Protein AF-A0A848DBN4-F1 (afdb_monomer)

Radius of gyration: 25.89 Å; Cα contacts (8 Å, |Δi|>4): 357; chains: 1; bounding box: 84×66×67 Å

Foldseek 3Di:
DDDDPDDDDDDDPPDDDPDQAPQQDLPPFDDADDFDDFFQWAQFPNDIDTHDLVNLCVQNVHLFLLQLLLRLLLVVFCCVPVPPDHYHLQQKEKEAQALGSNNVSNVCQSQVVDPPRDTNHGHHYWYQHPVRDTDPDSPPVSSVVVNLVDDQSRSWMWIAGNVVRDIDIWGWDPVLAPPCLSVLCNQDVPQVVHHDDPVSSVVNSVRRSSSSNCSRHPDSCNTTPPDDDDDPPPPVVVVVVVVVVVVVVVVVVVVVVVVVVVVD

Solvent-accessible surface area (backbone atoms only — not comparable to full-atom values): 15280 Å² total; per-residue (Å²): 139,83,80,80,80,78,82,79,81,78,84,78,82,76,89,79,73,96,78,70,50,80,81,58,53,64,88,89,61,80,78,84,72,92,64,83,73,81,57,50,58,30,29,36,74,91,39,81,43,77,45,44,70,64,58,43,14,62,74,56,60,44,84,28,50,50,23,40,45,43,50,49,42,48,50,54,29,45,42,73,74,45,54,91,54,69,48,46,27,55,36,36,32,39,40,33,22,45,55,43,70,40,28,48,46,31,49,20,54,71,23,40,68,36,88,93,58,88,60,75,41,48,23,44,77,46,41,40,33,82,89,67,51,72,53,89,65,79,48,73,78,60,26,56,64,62,46,63,69,52,49,71,74,24,48,34,31,36,32,28,40,61,89,80,65,50,69,39,71,38,33,53,38,69,86,59,53,62,90,62,46,48,58,48,47,28,12,59,79,67,38,44,97,46,73,53,53,74,66,55,46,52,49,48,50,52,52,49,50,53,41,28,46,41,52,51,64,56,60,62,45,75,44,29,53,96,44,73,73,79,77,78,78,74,58,59,63,63,52,52,54,52,52,52,52,53,52,53,53,50,53,51,51,52,49,52,54,51,59,57,61,76,76,113

Structure (mmCIF, N/CA/C/O backbone):
data_AF-A0A848DBN4-F1
#
_entry.id   AF-A0A848DBN4-F1
#
loop_
_atom_site.group_PDB
_atom_site.id
_atom_site.type_symbol
_atom_site.label_atom_id
_atom_site.label_alt_id
_atom_site.label_comp_id
_atom_site.label_asym_id
_atom_site.label_entity_id
_atom_site.label_seq_id
_atom_site.pdbx_PDB_ins_code
_atom_site.Cartn_x
_atom_site.Cartn_y
_atom_site.Cartn_z
_atom_site.occupancy
_atom_site.B_iso_or_equiv
_atom_site.auth_seq_id
_atom_site.auth_comp_id
_atom_site.auth_asym_id
_atom_site.auth_atom_id
_atom_site.pdbx_PDB_model_num
ATOM 1 N N . MET A 1 1 ? -5.428 26.697 44.073 1.00 33.31 1 MET A N 1
ATOM 2 C CA . MET A 1 1 ? -5.023 27.312 42.791 1.00 33.31 1 MET A CA 1
ATOM 3 C C . MET A 1 1 ? -4.132 26.289 42.104 1.00 33.31 1 MET A C 1
ATOM 5 O O . MET A 1 1 ? -2.939 26.260 42.361 1.00 33.31 1 MET A O 1
ATOM 9 N N . ASN A 1 2 ? -4.740 25.343 41.383 1.00 32.53 2 ASN A N 1
ATOM 10 C CA . ASN A 1 2 ? -4.049 24.157 40.871 1.00 32.53 2 ASN A CA 1
ATOM 11 C C . ASN A 1 2 ? -3.720 24.383 39.398 1.00 32.53 2 ASN A C 1
ATOM 13 O O . ASN A 1 2 ? -4.612 24.384 38.552 1.00 32.53 2 ASN A O 1
ATOM 17 N N . PHE A 1 3 ? -2.441 24.621 39.118 1.00 33.94 3 PHE A N 1
ATOM 18 C CA . PHE A 1 3 ? -1.917 24.699 37.763 1.00 33.94 3 PHE A CA 1
ATOM 19 C C . PHE A 1 3 ? -1.921 23.301 37.141 1.00 33.94 3 PHE A C 1
ATOM 21 O O . PHE A 1 3 ? -1.275 22.383 37.642 1.00 33.94 3 PHE A O 1
ATOM 28 N N . LYS A 1 4 ? -2.670 23.152 36.044 1.00 35.56 4 LYS A N 1
ATOM 29 C CA . LYS A 1 4 ? -2.561 22.022 35.123 1.00 35.56 4 LYS A CA 1
ATOM 30 C C . LYS A 1 4 ? -1.174 22.084 34.482 1.00 35.56 4 LYS A C 1
ATOM 32 O O . LYS A 1 4 ? -0.875 23.038 33.769 1.00 35.56 4 LYS A O 1
ATOM 37 N N . VAL A 1 5 ? -0.331 21.094 34.752 1.00 37.78 5 VAL A N 1
ATOM 38 C CA . VAL A 1 5 ? 0.918 20.899 34.014 1.00 37.78 5 VAL A CA 1
ATOM 39 C C . VAL A 1 5 ? 0.543 20.198 32.713 1.00 37.78 5 VAL A C 1
ATOM 41 O O . VAL A 1 5 ? 0.216 19.016 32.709 1.00 37.78 5 VAL A O 1
ATOM 44 N N . ALA A 1 6 ? 0.508 20.961 31.623 1.00 37.84 6 ALA A N 1
ATOM 45 C CA . ALA A 1 6 ? 0.481 20.415 30.278 1.00 37.84 6 ALA A CA 1
ATOM 46 C C . ALA A 1 6 ? 1.883 19.874 29.977 1.00 37.84 6 ALA A C 1
ATOM 48 O O . ALA A 1 6 ? 2.835 20.644 29.836 1.00 37.84 6 ALA A O 1
ATOM 49 N N . THR A 1 7 ? 2.026 18.553 29.941 1.00 38.84 7 THR A N 1
ATOM 50 C CA . THR A 1 7 ? 3.280 17.910 29.552 1.00 38.84 7 THR A CA 1
ATOM 51 C C . THR A 1 7 ? 3.387 17.955 28.033 1.00 38.84 7 THR A C 1
ATOM 53 O O . THR A 1 7 ? 2.795 17.150 27.324 1.00 38.84 7 THR A O 1
ATOM 56 N N . LEU A 1 8 ? 4.128 18.944 27.542 1.00 32.56 8 LEU A N 1
ATOM 57 C CA . LEU A 1 8 ? 4.589 19.035 26.164 1.00 32.56 8 LEU A CA 1
ATOM 58 C C . LEU A 1 8 ? 5.648 17.939 25.946 1.00 32.56 8 LEU A C 1
ATOM 60 O O . LEU A 1 8 ? 6.769 18.058 26.441 1.00 32.56 8 LEU A O 1
ATOM 64 N N . VAL A 1 9 ? 5.301 16.855 25.250 1.00 38.28 9 VAL A N 1
ATOM 65 C CA . VAL A 1 9 ? 6.281 15.836 24.847 1.00 38.28 9 VAL A CA 1
ATOM 66 C C . VAL A 1 9 ? 7.040 16.368 23.635 1.00 38.28 9 VAL A C 1
ATOM 68 O O . VAL A 1 9 ? 6.521 16.437 22.524 1.00 38.28 9 VAL A O 1
ATOM 71 N N . ILE A 1 10 ? 8.277 16.799 23.870 1.00 40.25 10 ILE A N 1
ATOM 72 C CA . ILE A 1 10 ? 9.211 17.216 22.826 1.00 40.25 10 ILE A CA 1
ATOM 73 C C . ILE A 1 10 ? 9.763 15.948 22.170 1.00 40.25 10 ILE A C 1
ATOM 75 O O . ILE A 1 10 ? 10.513 15.195 22.789 1.00 40.25 10 ILE A O 1
ATOM 79 N N . VAL A 1 11 ? 9.392 15.716 20.910 1.00 42.19 11 VAL A N 1
ATOM 80 C CA . VAL A 1 11 ? 9.949 14.651 20.069 1.00 42.19 11 VAL A CA 1
ATOM 81 C C . VAL A 1 11 ? 11.422 14.966 19.792 1.00 42.19 11 VAL A C 1
ATOM 83 O O . VAL A 1 11 ? 11.755 15.827 18.977 1.00 42.19 11 VAL A O 1
ATOM 86 N N . SER A 1 12 ? 12.327 14.271 20.483 1.00 38.62 12 SER A N 1
ATOM 87 C CA . SER A 1 12 ? 13.750 14.259 20.141 1.00 38.62 12 SER A CA 1
ATOM 88 C C . SER A 1 12 ? 13.952 13.495 18.834 1.00 38.62 12 SER A C 1
ATOM 90 O O . SER A 1 12 ? 13.938 12.267 18.802 1.00 38.62 12 SER A O 1
ATOM 92 N N . ILE A 1 13 ? 14.176 14.235 17.748 1.00 43.59 13 ILE A N 1
ATOM 93 C CA . ILE A 1 13 ? 14.626 13.694 16.463 1.00 43.59 13 ILE A CA 1
ATOM 94 C C . ILE A 1 13 ? 16.071 13.214 16.640 1.00 43.59 13 ILE A C 1
ATOM 96 O O . ILE A 1 13 ? 17.024 13.986 16.527 1.00 43.59 13 ILE A O 1
ATOM 100 N N . LEU A 1 14 ? 16.239 11.926 16.938 1.00 37.97 14 LEU A N 1
ATOM 101 C CA . LEU A 1 14 ? 17.528 11.257 16.822 1.00 37.97 14 LEU A CA 1
ATOM 102 C C . LEU A 1 14 ? 17.788 10.989 15.337 1.00 37.97 14 LEU A C 1
ATOM 104 O O . LEU A 1 14 ? 17.247 10.069 14.727 1.00 37.97 14 LEU A O 1
ATOM 108 N N . ALA A 1 15 ? 18.618 11.847 14.751 1.00 49.38 15 ALA A N 1
ATOM 109 C CA . ALA A 1 15 ? 19.190 11.649 13.435 1.00 49.38 15 ALA A CA 1
ATOM 110 C C . ALA A 1 15 ? 20.076 10.393 13.440 1.00 49.38 15 ALA A C 1
ATOM 112 O O . ALA A 1 15 ? 21.214 10.451 13.898 1.00 49.38 15 ALA A O 1
ATOM 113 N N . LEU A 1 16 ? 19.574 9.268 12.917 1.00 37.31 16 LEU A N 1
ATOM 114 C CA . LEU A 1 16 ? 20.422 8.175 12.434 1.00 37.31 16 LEU A CA 1
ATOM 115 C C . LEU A 1 16 ? 19.666 7.212 11.498 1.00 37.31 16 LEU A C 1
ATOM 117 O O . LEU A 1 16 ? 18.976 6.303 11.944 1.00 37.31 16 LEU A O 1
ATOM 121 N N . SER A 1 17 ? 19.827 7.405 10.185 1.00 35.19 17 SER A N 1
ATOM 122 C CA . SER A 1 17 ? 20.107 6.348 9.184 1.00 35.19 17 SER A CA 1
ATOM 123 C C . SER A 1 17 ? 19.937 6.879 7.751 1.00 35.19 17 SER A C 1
ATOM 125 O O . SER A 1 17 ? 19.039 6.514 6.996 1.00 35.19 17 SER A O 1
ATOM 127 N N . LEU A 1 18 ? 20.871 7.732 7.328 1.00 39.19 18 LEU A N 1
ATOM 128 C CA . LEU A 1 18 ? 21.126 7.962 5.905 1.00 39.19 18 LEU A CA 1
ATOM 129 C C . LEU A 1 18 ? 21.642 6.648 5.297 1.00 39.19 18 LEU A C 1
ATOM 131 O O . LEU A 1 18 ? 22.816 6.342 5.474 1.00 39.19 18 LEU A O 1
ATOM 135 N N . THR A 1 19 ? 20.778 5.839 4.665 1.00 39.56 19 THR A N 1
ATOM 136 C CA . THR A 1 19 ? 21.138 4.868 3.587 1.00 39.56 19 THR A CA 1
ATOM 137 C C . THR A 1 19 ? 19.969 4.064 2.971 1.00 39.56 19 THR A C 1
ATOM 139 O O . THR A 1 19 ? 20.214 3.197 2.135 1.00 39.56 19 THR A O 1
ATOM 142 N N . ILE A 1 20 ? 18.690 4.315 3.281 1.00 40.41 20 ILE A N 1
ATOM 143 C CA . ILE A 1 20 ? 17.615 3.362 2.898 1.00 40.41 20 ILE A CA 1
ATOM 144 C C . ILE A 1 20 ? 16.963 3.637 1.516 1.00 40.41 20 ILE A C 1
ATOM 146 O O . ILE A 1 20 ? 16.334 2.736 0.955 1.00 40.41 20 ILE A O 1
ATOM 150 N N . ALA A 1 21 ? 17.179 4.803 0.898 1.00 37.97 21 ALA A N 1
ATOM 151 C CA . ALA A 1 21 ? 16.330 5.314 -0.193 1.00 37.97 21 ALA A CA 1
ATOM 152 C C . ALA A 1 21 ? 16.446 4.637 -1.583 1.00 37.97 21 ALA A C 1
ATOM 154 O O . ALA A 1 21 ? 15.592 4.860 -2.437 1.00 37.97 21 ALA A O 1
ATOM 155 N N . ALA A 1 22 ? 17.459 3.804 -1.855 1.00 42.38 22 ALA A N 1
ATOM 156 C CA . ALA A 1 22 ? 17.760 3.400 -3.239 1.00 42.38 22 ALA A CA 1
ATOM 157 C C . ALA A 1 22 ? 16.721 2.469 -3.914 1.00 42.38 22 ALA A C 1
ATOM 159 O O . ALA A 1 22 ? 16.639 2.454 -5.138 1.00 42.38 22 ALA A O 1
ATOM 160 N N . ASP A 1 23 ? 15.927 1.708 -3.149 1.00 49.59 23 ASP A N 1
ATOM 161 C CA . ASP A 1 23 ? 14.976 0.724 -3.713 1.00 49.59 23 ASP A CA 1
ATOM 162 C C . ASP A 1 23 ? 13.514 1.211 -3.757 1.00 49.59 23 ASP A C 1
ATOM 164 O O . ASP A 1 23 ? 12.708 0.656 -4.506 1.00 49.59 23 ASP A O 1
ATOM 168 N N . ALA A 1 24 ? 13.170 2.225 -2.957 1.00 53.62 24 ALA A N 1
ATOM 169 C CA . ALA A 1 24 ? 11.833 2.824 -2.873 1.00 53.62 24 ALA A CA 1
ATOM 170 C C . ALA A 1 24 ? 11.586 3.837 -3.998 1.00 53.62 24 ALA A C 1
ATOM 172 O O . ALA A 1 24 ? 10.508 3.899 -4.589 1.00 53.62 24 ALA A O 1
ATOM 173 N N . HIS A 1 25 ? 12.635 4.601 -4.294 1.00 67.94 25 HIS A N 1
ATOM 174 C CA . HIS A 1 25 ? 12.580 5.771 -5.141 1.00 67.94 25 HIS A CA 1
ATOM 175 C C . HIS A 1 25 ? 12.627 5.399 -6.627 1.00 67.94 25 HIS A C 1
ATOM 177 O O . HIS A 1 25 ? 13.322 4.462 -7.045 1.00 67.94 25 HIS A O 1
ATOM 183 N N . MET A 1 26 ? 11.894 6.148 -7.448 1.00 84.69 26 MET A N 1
ATOM 184 C CA . MET A 1 26 ? 12.090 6.178 -8.893 1.00 84.69 26 MET A CA 1
ATOM 185 C C . MET A 1 26 ? 12.958 7.396 -9.231 1.00 84.69 26 MET A C 1
ATOM 187 O O . MET A 1 26 ? 12.446 8.515 -9.230 1.00 84.69 26 MET A O 1
ATOM 19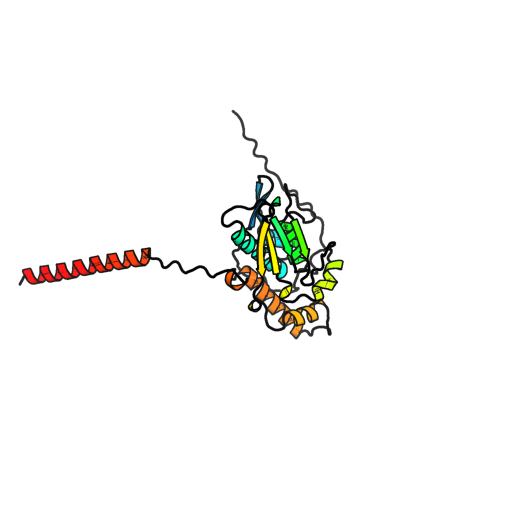1 N N . PRO A 1 27 ? 14.266 7.222 -9.507 1.00 83.00 27 PRO A N 1
ATOM 192 C CA . PRO A 1 27 ? 15.151 8.356 -9.730 1.00 83.00 27 PRO A CA 1
ATOM 193 C C . PRO A 1 27 ? 14.678 9.237 -10.888 1.00 83.00 27 PRO A C 1
ATOM 195 O O . PRO A 1 27 ? 14.415 8.752 -11.991 1.00 83.00 27 PRO A O 1
ATOM 198 N N . GLY A 1 28 ? 14.603 10.543 -10.634 1.00 86.31 28 GLY A N 1
ATOM 199 C CA . GLY A 1 28 ? 14.166 11.526 -11.624 1.00 86.31 28 GLY A CA 1
ATOM 200 C C . GLY A 1 28 ? 12.672 11.470 -11.941 1.00 86.31 28 GLY A C 1
ATOM 201 O O . GLY A 1 28 ? 12.286 11.916 -13.028 1.00 86.31 28 GLY A O 1
ATOM 202 N N . ALA A 1 29 ? 11.865 10.889 -11.045 1.00 89.12 29 ALA A N 1
ATOM 203 C CA . ALA A 1 29 ? 10.419 11.000 -11.116 1.00 89.12 29 ALA A CA 1
ATOM 204 C C . ALA A 1 29 ? 9.958 12.441 -10.856 1.00 89.12 29 ALA A C 1
ATOM 206 O O . ALA A 1 29 ? 10.598 13.181 -10.101 1.00 89.12 29 ALA A O 1
ATOM 207 N N . LYS A 1 30 ? 8.848 12.840 -11.478 1.00 92.00 30 LYS A N 1
ATOM 208 C CA . LYS A 1 30 ? 8.213 14.139 -11.239 1.00 92.00 30 LYS A CA 1
ATOM 209 C C . LYS A 1 30 ? 7.737 14.268 -9.774 1.00 92.00 30 LYS A C 1
ATOM 211 O O . LYS A 1 30 ? 7.472 13.239 -9.127 1.00 92.00 30 LYS A O 1
ATOM 216 N N . PRO A 1 31 ? 7.597 15.506 -9.254 1.00 93.56 31 PRO A N 1
ATOM 217 C CA . PRO A 1 31 ? 6.996 15.756 -7.944 1.00 93.56 31 PRO A CA 1
ATOM 218 C C . PRO A 1 31 ? 5.630 15.079 -7.792 1.00 93.56 31 PRO A C 1
ATOM 220 O O . PRO A 1 31 ? 4.990 14.722 -8.783 1.00 93.56 31 PRO A O 1
ATOM 223 N N . LEU A 1 32 ? 5.194 14.882 -6.551 1.00 94.81 32 LEU A N 1
ATOM 224 C CA . LEU A 1 32 ? 3.830 14.429 -6.294 1.00 94.81 32 LEU A CA 1
ATOM 225 C C . LEU A 1 32 ? 2.832 15.465 -6.851 1.00 94.81 32 LEU A C 1
ATOM 227 O O . LEU A 1 32 ? 3.155 16.657 -6.855 1.00 94.81 32 LEU A O 1
ATOM 231 N N . PRO A 1 33 ? 1.661 15.034 -7.349 1.00 95.75 33 PRO A N 1
ATOM 232 C CA . PRO A 1 33 ? 0.576 15.954 -7.663 1.00 95.75 33 PRO A CA 1
ATOM 233 C C . PRO A 1 33 ? 0.056 16.595 -6.372 1.00 95.75 33 PRO A C 1
ATOM 235 O O . PRO A 1 33 ? 0.373 16.129 -5.278 1.00 95.75 33 PRO A O 1
ATOM 238 N N . ASP A 1 34 ? -0.791 17.609 -6.498 1.00 95.75 34 ASP A N 1
ATOM 239 C CA . ASP A 1 34 ? -1.643 17.997 -5.378 1.00 95.75 34 ASP A CA 1
ATOM 240 C C . ASP A 1 34 ? -2.658 16.868 -5.139 1.00 95.75 34 ASP A C 1
ATOM 242 O O . ASP A 1 34 ? -3.286 16.369 -6.079 1.00 95.75 34 ASP A O 1
ATOM 246 N N . PHE A 1 35 ? -2.785 16.428 -3.892 1.00 96.06 35 PHE A N 1
ATOM 247 C CA . PHE A 1 35 ? -3.755 15.423 -3.475 1.00 96.06 35 PHE A CA 1
ATOM 248 C C . PHE A 1 35 ? -4.220 15.719 -2.053 1.00 96.06 35 PHE A C 1
ATOM 250 O O . PHE A 1 35 ? -3.498 16.323 -1.262 1.00 96.06 35 PHE A O 1
ATOM 257 N N . GLU A 1 36 ? -5.416 15.247 -1.726 1.00 93.88 36 GLU A N 1
ATOM 258 C CA . GLU A 1 36 ? -5.966 15.299 -0.378 1.00 93.88 36 GLU A CA 1
ATOM 259 C C . GLU A 1 36 ? -6.425 13.888 -0.017 1.00 93.88 36 GLU A C 1
ATOM 261 O O . GLU A 1 36 ? -7.437 13.399 -0.516 1.00 93.88 36 GLU A O 1
ATOM 266 N N . LEU A 1 37 ? -5.636 13.209 0.815 1.00 96.62 37 LEU A N 1
ATOM 267 C CA . LEU A 1 37 ? -6.012 11.930 1.405 1.00 96.62 37 LEU A CA 1
ATOM 268 C C . LEU A 1 37 ? -6.272 12.139 2.888 1.00 96.62 37 LEU A C 1
ATOM 270 O O . LEU A 1 37 ? -5.468 12.755 3.588 1.00 96.62 37 LEU A O 1
ATOM 274 N N . THR A 1 38 ? -7.388 11.603 3.369 1.00 97.25 38 THR A N 1
ATOM 275 C CA . THR A 1 38 ? -7.666 11.573 4.803 1.00 97.25 38 THR A CA 1
ATOM 276 C C . THR A 1 38 ? -6.630 10.700 5.519 1.00 97.25 38 THR A C 1
ATOM 278 O O . THR A 1 38 ? -6.082 9.769 4.920 1.00 97.25 38 THR A O 1
ATOM 281 N N . PRO A 1 39 ? -6.318 10.975 6.793 1.00 98.50 39 PRO A N 1
ATOM 282 C CA . PRO A 1 39 ? -5.483 10.079 7.577 1.00 98.50 39 PRO A CA 1
ATOM 283 C C . PRO A 1 39 ? -6.221 8.767 7.875 1.00 98.50 39 PRO A C 1
ATOM 285 O O . PRO A 1 39 ? -7.451 8.709 7.908 1.00 98.50 39 PRO A O 1
ATOM 288 N N . ILE A 1 40 ? -5.461 7.708 8.145 1.00 98.75 40 ILE A N 1
ATOM 289 C CA . ILE A 1 40 ? -5.988 6.523 8.825 1.00 98.75 40 ILE A CA 1
ATOM 290 C C . ILE A 1 40 ? -6.003 6.841 10.321 1.00 98.75 40 ILE A C 1
ATOM 292 O O . ILE A 1 40 ? -4.944 7.059 10.910 1.00 98.75 40 ILE A O 1
ATOM 296 N N . VAL A 1 41 ? -7.185 6.858 10.930 1.00 98.62 41 VAL A N 1
ATOM 297 C CA . VAL A 1 41 ? -7.352 7.096 12.370 1.00 98.62 41 VAL A CA 1
ATOM 298 C C . VAL A 1 41 ? -7.474 5.756 13.085 1.00 98.62 41 VAL A C 1
ATOM 300 O O . VAL A 1 41 ? -8.312 4.937 12.709 1.00 98.62 41 VAL A O 1
ATOM 303 N N . ILE A 1 42 ? -6.636 5.514 14.096 1.00 98.50 42 ILE A N 1
ATOM 304 C CA . ILE A 1 42 ? -6.646 4.274 14.890 1.00 98.50 42 ILE A CA 1
ATOM 305 C C . ILE A 1 42 ? -6.483 4.561 16.382 1.00 98.50 42 ILE A C 1
ATOM 307 O O . ILE A 1 42 ? -5.800 5.507 16.773 1.00 98.50 42 ILE A O 1
ATOM 311 N N . ASN A 1 43 ? -7.052 3.700 17.224 1.00 98.44 43 ASN A N 1
ATOM 312 C CA . ASN A 1 43 ? -6.848 3.739 18.669 1.00 98.44 43 ASN A CA 1
ATOM 313 C C . ASN A 1 43 ? -5.632 2.877 19.057 1.00 98.44 43 ASN A C 1
ATOM 315 O O . ASN A 1 43 ? -5.652 1.652 18.942 1.00 98.44 43 ASN A O 1
ATOM 319 N N . ASP A 1 44 ? -4.561 3.520 19.510 1.00 97.94 44 ASP A N 1
ATOM 320 C CA . ASP A 1 44 ? -3.327 2.911 20.002 1.00 97.94 44 ASP A CA 1
ATOM 321 C C . ASP A 1 44 ? -3.313 2.924 21.538 1.00 97.94 44 ASP A C 1
ATOM 323 O O . ASP A 1 44 ? -2.761 3.834 22.162 1.00 97.94 44 ASP A O 1
ATOM 327 N N . GLY A 1 45 ? -3.952 1.931 22.162 1.00 89.88 45 GLY A N 1
ATOM 328 C CA . GLY A 1 45 ? -3.954 1.761 23.620 1.00 89.88 45 GLY A CA 1
ATOM 329 C C . GLY A 1 45 ? -4.493 2.976 24.378 1.00 89.88 45 GLY A C 1
ATOM 330 O O . GLY A 1 45 ? -3.804 3.499 25.247 1.00 89.88 45 GLY A O 1
ATOM 331 N N . GLU A 1 46 ? -5.699 3.428 24.023 1.00 90.19 46 GLU A N 1
ATOM 332 C CA . GLU A 1 46 ? -6.403 4.626 24.526 1.00 90.19 46 GLU A CA 1
ATOM 333 C C . GLU A 1 46 ? -5.960 5.963 23.910 1.00 90.19 46 GLU A C 1
ATOM 335 O O . GLU A 1 46 ? -6.581 6.992 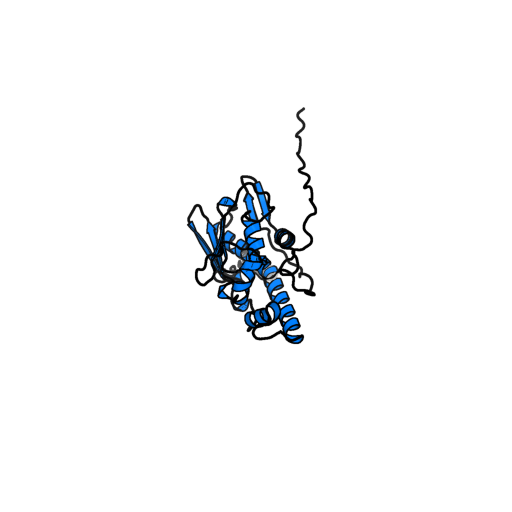24.176 1.00 90.19 46 GLU A O 1
ATOM 340 N N . THR A 1 47 ? -4.931 5.970 23.058 1.00 96.44 47 THR A N 1
ATOM 341 C CA . THR A 1 47 ? -4.509 7.173 22.323 1.00 96.44 47 THR A CA 1
ATOM 342 C C . THR A 1 47 ? -4.982 7.104 20.879 1.00 96.44 47 THR A C 1
ATOM 344 O O . THR A 1 47 ? -4.600 6.197 20.149 1.00 96.44 47 THR A O 1
ATOM 347 N N . GLU A 1 48 ? -5.778 8.073 20.439 1.00 97.81 48 GLU A N 1
ATOM 348 C CA . GLU A 1 48 ? -6.105 8.215 19.021 1.00 97.81 48 GLU A CA 1
ATOM 349 C C . GLU A 1 48 ? -4.884 8.734 18.250 1.00 97.81 48 GLU A C 1
ATOM 351 O O . GLU A 1 48 ? -4.244 9.708 18.655 1.00 97.81 48 GLU A O 1
ATOM 356 N N . VAL A 1 49 ? -4.536 8.050 17.162 1.00 97.69 49 VAL A N 1
ATOM 357 C CA . VAL A 1 49 ? -3.405 8.387 16.298 1.00 97.69 49 VAL A CA 1
ATOM 358 C C . VAL A 1 49 ? -3.907 8.538 14.873 1.00 97.69 49 VAL A C 1
ATOM 360 O O . VAL A 1 49 ? -4.495 7.612 14.314 1.00 97.69 49 VAL A O 1
ATOM 363 N N . GLU A 1 50 ? -3.610 9.685 14.275 1.00 98.50 50 GLU A N 1
ATOM 364 C CA . GLU A 1 50 ? -3.777 9.927 12.847 1.00 98.50 50 GLU A CA 1
ATOM 365 C C . GLU A 1 50 ? -2.492 9.532 12.113 1.00 98.50 50 GLU A C 1
ATOM 367 O O . GLU A 1 50 ? -1.403 10.003 12.445 1.00 98.50 50 GLU A O 1
ATOM 372 N N . ILE A 1 51 ? -2.609 8.649 11.123 1.00 98.62 51 ILE A N 1
ATOM 373 C CA . ILE A 1 51 ? -1.502 8.223 10.265 1.00 98.62 51 ILE A CA 1
ATOM 374 C C . ILE A 1 51 ? -1.733 8.791 8.870 1.00 98.62 51 ILE A C 1
ATOM 376 O O . ILE A 1 51 ? -2.653 8.365 8.167 1.00 98.62 51 ILE A O 1
ATOM 380 N N . THR A 1 52 ? -0.878 9.720 8.450 1.00 98.75 52 THR A N 1
ATOM 381 C CA . THR A 1 52 ? -0.920 10.290 7.095 1.00 98.75 52 THR A CA 1
ATOM 382 C C . THR A 1 52 ? -0.088 9.466 6.107 1.00 98.75 52 THR A C 1
ATOM 384 O O . THR A 1 52 ? 0.793 8.685 6.494 1.00 98.75 52 THR A O 1
ATOM 387 N N . ILE A 1 53 ? -0.331 9.642 4.804 1.00 98.50 53 ILE A N 1
ATOM 388 C CA . ILE A 1 53 ? 0.519 9.025 3.775 1.00 98.50 53 ILE A CA 1
ATOM 389 C C . ILE A 1 53 ? 1.937 9.615 3.806 1.00 98.50 53 ILE A C 1
ATOM 391 O O . ILE A 1 53 ? 2.907 8.915 3.509 1.00 98.50 53 ILE A O 1
ATOM 395 N N . GLU A 1 54 ? 2.085 10.872 4.220 1.00 98.25 54 GLU A N 1
ATOM 396 C CA . GLU A 1 54 ? 3.361 11.556 4.412 1.00 98.25 54 GLU A CA 1
ATOM 397 C C . GLU A 1 54 ? 4.172 10.943 5.553 1.00 98.25 54 GLU A C 1
ATOM 399 O O . GLU A 1 54 ? 5.386 10.783 5.407 1.00 98.25 54 GLU A O 1
ATOM 404 N N . ASP A 1 55 ? 3.533 10.543 6.655 1.00 98.19 55 ASP A N 1
ATOM 405 C CA . ASP A 1 55 ? 4.204 9.848 7.760 1.00 98.19 55 ASP A CA 1
ATOM 406 C C . ASP A 1 55 ? 4.774 8.504 7.303 1.00 98.19 55 ASP A C 1
ATOM 408 O O . ASP A 1 55 ? 5.945 8.188 7.553 1.00 98.19 55 ASP A O 1
ATOM 412 N N . VAL A 1 56 ? 3.972 7.745 6.551 1.00 97.81 56 VAL A N 1
ATOM 413 C CA . VAL A 1 56 ? 4.405 6.492 5.922 1.00 97.81 56 VAL A CA 1
ATOM 414 C C . VAL A 1 56 ? 5.529 6.753 4.919 1.00 97.81 56 VAL A C 1
ATOM 416 O O . VAL A 1 56 ? 6.534 6.038 4.915 1.00 97.81 56 VAL A O 1
ATOM 419 N N . GLY A 1 57 ? 5.397 7.794 4.096 1.00 96.44 57 GLY A N 1
ATOM 420 C CA . GLY A 1 57 ? 6.406 8.210 3.127 1.00 96.44 57 GLY A CA 1
ATOM 421 C C . GLY A 1 57 ? 7.725 8.587 3.796 1.00 96.44 57 GLY A C 1
ATOM 422 O O . GLY A 1 57 ? 8.787 8.171 3.341 1.00 96.44 57 GLY A O 1
ATOM 423 N N . LYS A 1 58 ? 7.678 9.293 4.928 1.00 96.75 58 LYS A N 1
ATOM 424 C CA . LYS A 1 58 ? 8.851 9.646 5.736 1.00 96.75 58 LYS A CA 1
ATOM 425 C C . LYS A 1 58 ? 9.501 8.417 6.366 1.00 96.75 58 LYS A C 1
ATOM 427 O O . LYS A 1 58 ? 10.728 8.330 6.377 1.00 96.75 58 LYS A O 1
ATOM 432 N N . TYR A 1 59 ? 8.705 7.472 6.866 1.00 96.69 59 TYR A N 1
ATOM 433 C CA . TYR A 1 59 ? 9.204 6.212 7.420 1.00 96.69 59 TYR A CA 1
ATOM 434 C C . TYR A 1 59 ? 9.883 5.341 6.354 1.00 96.69 59 TYR A C 1
ATOM 436 O O . TYR A 1 59 ? 10.968 4.803 6.576 1.00 96.69 59 TYR A O 1
ATOM 444 N N . HIS A 1 60 ? 9.266 5.235 5.178 1.00 94.56 60 HIS A N 1
ATOM 445 C CA . HIS A 1 60 ? 9.769 4.446 4.058 1.00 94.56 60 HIS A CA 1
ATOM 446 C C . HIS A 1 60 ? 10.948 5.119 3.327 1.00 94.56 60 HIS A C 1
ATOM 448 O O . HIS A 1 60 ? 11.871 4.450 2.851 1.00 94.56 60 HIS A O 1
ATOM 454 N N . GLY A 1 61 ? 10.922 6.450 3.249 1.00 93.56 61 GLY A N 1
ATOM 455 C CA . GLY A 1 61 ? 11.864 7.306 2.529 1.00 93.56 61 GLY A CA 1
ATOM 456 C C . GLY A 1 61 ? 11.335 7.897 1.212 1.00 93.56 61 GLY A C 1
ATOM 457 O O . GLY A 1 61 ? 12.058 8.676 0.598 1.00 93.56 61 GLY A O 1
ATOM 458 N N . ASP A 1 62 ? 10.128 7.529 0.768 1.00 92.75 62 ASP A N 1
ATOM 459 C CA . ASP A 1 62 ? 9.419 8.101 -0.391 1.00 92.75 62 ASP A CA 1
ATOM 460 C C . ASP A 1 62 ? 7.929 7.685 -0.373 1.00 92.75 62 ASP A C 1
ATOM 462 O O . ASP A 1 62 ? 7.580 6.663 0.222 1.00 92.75 62 ASP A O 1
ATOM 466 N N . ILE A 1 63 ? 7.055 8.407 -1.081 1.00 95.75 63 ILE A N 1
ATOM 467 C CA . ILE A 1 63 ? 5.684 7.966 -1.392 1.00 95.75 63 ILE A CA 1
ATOM 468 C C . ILE A 1 63 ? 5.720 7.240 -2.745 1.00 95.75 63 ILE A C 1
ATOM 470 O O . ILE A 1 63 ? 5.630 7.839 -3.817 1.00 95.75 63 ILE A O 1
ATOM 474 N N . CYS A 1 64 ? 5.899 5.919 -2.698 1.00 95.75 64 CYS A N 1
ATOM 475 C CA . CYS A 1 64 ? 5.989 5.070 -3.887 1.00 95.75 64 CYS A CA 1
ATOM 476 C C . CYS A 1 64 ? 4.649 4.399 -4.233 1.00 95.75 64 CYS A C 1
ATOM 478 O O . CYS A 1 64 ? 3.799 4.240 -3.362 1.00 95.75 64 CYS A O 1
ATOM 480 N N . VAL A 1 65 ? 4.510 3.900 -5.472 1.00 97.19 65 VAL A N 1
ATOM 481 C CA . VAL A 1 65 ? 3.330 3.133 -5.945 1.00 97.19 65 VAL A CA 1
ATOM 482 C C . VAL A 1 65 ? 2.856 2.081 -4.938 1.00 97.19 65 VAL A C 1
ATOM 484 O O . VAL A 1 65 ? 1.668 1.956 -4.669 1.00 97.19 65 VAL A O 1
ATOM 487 N N . CYS A 1 66 ? 3.779 1.292 -4.381 1.00 97.62 66 CYS A N 1
ATOM 488 C CA . CYS A 1 66 ? 3.414 0.200 -3.480 1.00 97.62 66 CYS A CA 1
ATOM 489 C C . CYS A 1 66 ? 2.985 0.698 -2.092 1.00 97.62 66 CYS A C 1
ATOM 491 O O . CYS A 1 66 ? 2.174 0.040 -1.449 1.00 97.62 66 CYS A O 1
ATOM 493 N N . GLY A 1 67 ? 3.537 1.826 -1.634 1.00 98.06 67 GLY A N 1
ATOM 494 C CA . GLY A 1 67 ? 3.168 2.453 -0.366 1.00 98.06 67 GLY A CA 1
ATOM 495 C C . GLY A 1 67 ? 1.818 3.162 -0.455 1.00 98.06 67 GLY A C 1
ATOM 496 O O . GLY A 1 67 ? 0.962 2.922 0.388 1.00 98.06 67 GLY A O 1
ATOM 497 N N . SER A 1 68 ? 1.588 3.951 -1.512 1.00 98.44 68 SER A N 1
ATOM 498 C CA . SER A 1 68 ? 0.297 4.614 -1.739 1.00 98.44 68 SER A CA 1
ATOM 499 C C . SER A 1 68 ? -0.830 3.602 -1.948 1.00 98.44 68 SER A C 1
ATOM 501 O O . SER A 1 68 ? -1.879 3.723 -1.324 1.00 98.44 68 SER A O 1
ATOM 503 N N . CYS A 1 69 ? -0.588 2.541 -2.724 1.00 98.62 69 CYS A N 1
ATOM 504 C CA . CYS A 1 69 ? -1.531 1.433 -2.864 1.00 98.62 69 CYS A CA 1
ATOM 505 C C . CYS A 1 69 ? -1.871 0.768 -1.520 1.00 98.62 69 CYS A C 1
ATOM 507 O O . CYS A 1 69 ? -3.043 0.533 -1.247 1.00 98.62 69 CYS A O 1
ATOM 509 N N . ALA A 1 70 ? -0.868 0.458 -0.692 1.00 98.81 70 ALA A N 1
ATOM 510 C CA . ALA A 1 70 ? -1.069 -0.196 0.602 1.00 98.81 70 ALA A CA 1
ATOM 511 C C . ALA A 1 70 ? -1.843 0.690 1.592 1.00 98.81 70 ALA A C 1
ATOM 513 O O . ALA A 1 70 ? -2.726 0.205 2.299 1.00 98.81 70 ALA A O 1
ATOM 514 N N . PHE A 1 71 ? -1.548 1.990 1.606 1.00 98.88 71 PHE A N 1
ATOM 515 C CA . PHE A 1 71 ? -2.247 2.961 2.442 1.00 98.88 71 PHE A CA 1
ATOM 516 C C . PHE A 1 71 ? -3.724 3.053 2.058 1.00 98.88 71 PHE A C 1
ATOM 518 O O . PHE A 1 71 ? -4.590 2.822 2.899 1.00 98.88 71 PHE A O 1
ATOM 525 N N . ARG A 1 72 ? -4.006 3.272 0.767 1.00 98.69 72 ARG A N 1
ATOM 526 C CA . ARG A 1 72 ? -5.373 3.331 0.230 1.00 98.69 72 ARG A CA 1
ATOM 527 C C . ARG A 1 72 ? -6.133 2.032 0.464 1.00 98.69 72 ARG A C 1
ATOM 529 O O . ARG A 1 72 ? -7.262 2.068 0.927 1.00 98.69 72 ARG A O 1
ATOM 536 N N . ALA A 1 73 ? -5.489 0.886 0.240 1.00 98.62 73 ALA A N 1
ATOM 537 C CA . ALA A 1 73 ? -6.113 -0.402 0.509 1.00 98.62 73 ALA A CA 1
ATOM 538 C C . ALA A 1 73 ? -6.481 -0.558 1.991 1.00 98.62 73 ALA A C 1
ATOM 540 O O . ALA A 1 73 ? -7.533 -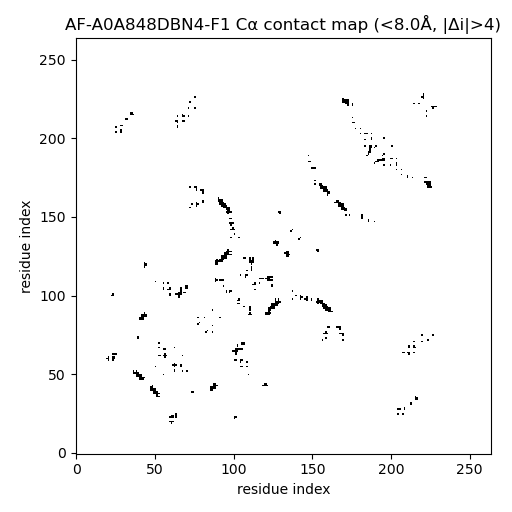1.099 2.316 1.00 98.62 73 ALA A O 1
ATOM 541 N N . THR A 1 74 ? -5.648 -0.048 2.900 1.00 98.75 74 THR A N 1
ATOM 542 C CA . THR A 1 74 ? -5.965 -0.079 4.331 1.00 98.75 74 THR A CA 1
ATOM 543 C C . THR A 1 74 ? -7.144 0.831 4.668 1.00 98.75 74 THR A C 1
ATOM 545 O O . THR A 1 74 ? -8.006 0.412 5.433 1.00 98.75 74 THR A O 1
ATOM 548 N N . GLN A 1 75 ? -7.231 2.025 4.069 1.00 98.38 75 GLN A N 1
ATOM 549 C CA . GLN A 1 75 ? -8.397 2.904 4.228 1.00 98.38 75 GLN A CA 1
ATOM 550 C C . GLN A 1 75 ? -9.686 2.215 3.780 1.00 98.38 75 GLN A C 1
ATOM 552 O O . GLN A 1 75 ? -10.636 2.139 4.560 1.00 98.38 75 GLN A O 1
ATOM 557 N N . SER A 1 76 ? -9.695 1.649 2.569 1.00 97.62 76 SER A N 1
ATOM 558 C CA . SER A 1 76 ? -10.873 0.958 2.044 1.00 97.62 76 SER A CA 1
ATOM 559 C C . SER A 1 76 ? -11.250 -0.240 2.917 1.00 97.62 76 SER A C 1
ATOM 561 O O . SER A 1 76 ? -12.405 -0.377 3.302 1.00 97.62 76 SER A O 1
ATOM 563 N N . GLY A 1 77 ? -10.285 -1.085 3.295 1.00 98.06 77 GLY A N 1
ATOM 564 C CA . GLY A 1 77 ? -10.569 -2.250 4.135 1.00 98.06 77 GLY A CA 1
ATOM 565 C C . GLY A 1 77 ? -11.046 -1.889 5.545 1.00 98.06 77 GLY A C 1
ATOM 566 O O . GLY A 1 77 ? -11.932 -2.563 6.064 1.00 98.06 77 GLY A O 1
ATOM 567 N N . ILE A 1 78 ? -10.522 -0.814 6.149 1.00 98.12 78 ILE A N 1
ATOM 568 C CA . ILE A 1 78 ? -11.029 -0.314 7.436 1.00 98.12 78 ILE A CA 1
ATOM 569 C C . ILE A 1 78 ? -12.473 0.162 7.285 1.00 98.12 78 ILE A C 1
ATOM 571 O O . ILE A 1 78 ? -13.324 -0.265 8.059 1.00 98.12 78 ILE A O 1
ATOM 575 N N . SER A 1 79 ? -12.766 0.973 6.264 1.00 96.19 79 SER A N 1
ATOM 576 C CA . SER A 1 79 ? -14.123 1.469 6.008 1.00 96.19 79 SER A CA 1
ATOM 577 C C . SER A 1 79 ? -15.131 0.329 5.822 1.00 96.19 79 SER A C 1
ATOM 579 O O . SER A 1 79 ? -16.230 0.395 6.363 1.00 96.19 79 SER A O 1
ATOM 581 N N . GLN A 1 80 ? -14.749 -0.751 5.135 1.00 96.00 80 GLN A N 1
ATOM 582 C CA . GLN A 1 80 ? -15.633 -1.901 4.912 1.00 96.00 80 GLN A CA 1
ATOM 583 C C . GLN A 1 80 ? -15.908 -2.724 6.178 1.00 96.00 80 GLN A C 1
ATOM 585 O O . GLN A 1 80 ? -16.991 -3.284 6.317 1.00 96.00 80 GLN A O 1
ATOM 590 N N . ILE A 1 81 ? -14.939 -2.828 7.091 1.00 97.44 81 ILE A N 1
ATOM 591 C CA . ILE A 1 81 ? -15.046 -3.706 8.268 1.00 97.44 81 ILE A CA 1
ATOM 592 C C . ILE A 1 81 ? -15.545 -2.953 9.506 1.00 97.44 81 ILE A C 1
ATOM 594 O O . ILE A 1 81 ? -16.319 -3.498 10.289 1.00 97.44 81 ILE A O 1
ATOM 598 N N . TRP A 1 82 ? -15.095 -1.714 9.703 1.00 98.00 82 TRP A N 1
ATOM 599 C CA . TRP A 1 82 ? -15.423 -0.906 10.879 1.00 98.00 82 TRP A CA 1
ATOM 600 C C . TRP A 1 82 ? -16.461 0.186 10.595 1.00 98.00 82 TRP A C 1
ATOM 602 O O . TRP A 1 82 ? -17.072 0.689 11.537 1.00 98.00 82 TRP A O 1
ATOM 612 N N . GLY A 1 83 ? -16.709 0.546 9.330 1.00 95.44 83 GLY A N 1
ATOM 613 C CA . GLY A 1 83 ? -17.583 1.670 8.993 1.00 95.44 83 GLY A CA 1
ATOM 614 C C . GLY A 1 83 ? -17.058 2.964 9.614 1.00 95.44 83 GLY A C 1
ATOM 615 O O . GLY A 1 83 ? -15.946 3.390 9.309 1.00 95.44 83 GLY A O 1
ATOM 616 N N . ASP A 1 84 ? -17.847 3.543 10.520 1.00 95.12 84 ASP A N 1
ATOM 617 C CA . ASP A 1 84 ? -17.504 4.764 11.260 1.00 95.12 84 ASP A CA 1
ATOM 618 C C . ASP A 1 84 ? -16.739 4.494 12.575 1.00 95.12 84 ASP A C 1
ATOM 620 O O . ASP A 1 84 ? -16.334 5.430 13.268 1.00 95.12 84 ASP A O 1
ATOM 624 N N . GLU A 1 85 ? -16.564 3.227 12.973 1.00 97.69 85 GLU A N 1
ATOM 625 C CA . GLU A 1 85 ? -15.809 2.869 14.177 1.00 97.69 85 GLU A CA 1
ATOM 626 C C . GLU A 1 85 ? -14.302 3.095 13.960 1.00 97.69 85 GLU A C 1
ATOM 628 O O . GLU A 1 85 ? -13.723 2.664 12.965 1.00 97.69 85 GLU A O 1
ATOM 633 N N . ILE A 1 86 ? -13.633 3.725 14.929 1.00 98.19 86 ILE A N 1
ATOM 634 C CA . ILE A 1 86 ? -12.169 3.835 14.927 1.00 98.19 86 ILE A CA 1
ATOM 635 C C . ILE A 1 86 ? -11.581 2.490 15.380 1.00 98.19 86 ILE A C 1
ATOM 637 O O . ILE A 1 86 ? -11.788 2.103 16.536 1.00 98.19 86 ILE A O 1
ATOM 641 N N . PRO A 1 87 ? -10.819 1.773 14.535 1.00 98.44 87 PRO A N 1
ATOM 642 C CA . PRO A 1 87 ? -10.281 0.472 14.903 1.00 98.44 87 PRO A CA 1
ATOM 643 C C . PRO A 1 87 ? -9.206 0.592 15.990 1.00 98.44 87 PRO A C 1
ATOM 645 O O . PRO A 1 87 ? -8.325 1.457 15.939 1.00 98.44 87 PRO A O 1
ATOM 648 N N . ALA A 1 88 ? -9.230 -0.328 16.955 1.00 98.62 88 ALA A N 1
ATOM 649 C CA . ALA A 1 88 ? -8.106 -0.536 17.861 1.00 98.62 88 ALA A CA 1
ATOM 650 C C . ALA A 1 88 ? -6.930 -1.150 17.089 1.00 98.62 88 ALA A C 1
ATOM 652 O O . ALA A 1 88 ? -7.103 -2.121 16.352 1.00 98.62 88 ALA A O 1
ATOM 653 N N . ARG A 1 89 ? -5.721 -0.600 17.248 1.00 98.75 89 ARG A N 1
ATOM 654 C CA . ARG A 1 89 ? -4.541 -1.015 16.472 1.00 98.75 89 ARG A CA 1
ATOM 655 C C . ARG A 1 89 ? -4.219 -2.500 16.644 1.00 98.75 89 ARG A C 1
ATOM 657 O O . ARG A 1 89 ? -3.837 -3.146 15.673 1.00 98.75 89 ARG A O 1
ATOM 664 N N . ASP A 1 90 ? -4.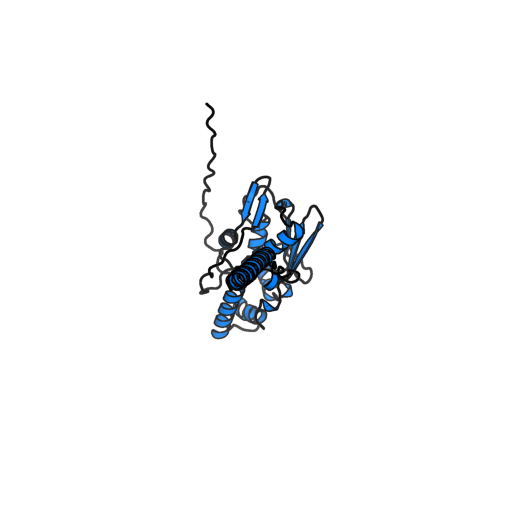365 -3.037 17.850 1.00 98.62 90 ASP A N 1
ATOM 665 C CA . ASP A 1 90 ? -4.166 -4.456 18.169 1.00 98.62 90 ASP A CA 1
ATOM 666 C C . ASP A 1 90 ? -5.309 -5.374 17.739 1.00 98.62 90 ASP A C 1
ATOM 668 O O . ASP A 1 90 ? -5.156 -6.592 17.798 1.00 98.62 90 ASP A O 1
ATOM 672 N N . ASP A 1 91 ? -6.408 -4.814 17.239 1.00 98.75 91 ASP A N 1
ATOM 673 C CA . ASP A 1 91 ? -7.493 -5.565 16.611 1.00 98.75 91 ASP A CA 1
ATOM 674 C C . ASP A 1 91 ? -7.355 -5.632 15.078 1.00 98.75 91 ASP A C 1
ATOM 676 O O . ASP A 1 91 ? -8.126 -6.316 14.404 1.00 98.75 91 ASP A O 1
ATOM 680 N N . ILE A 1 92 ? -6.350 -4.956 14.506 1.00 98.88 92 ILE A N 1
ATOM 681 C CA . ILE A 1 92 ? -6.078 -4.956 13.066 1.00 98.88 92 ILE A CA 1
ATOM 682 C C . ILE A 1 92 ? -5.109 -6.089 12.718 1.00 98.88 92 ILE A C 1
ATOM 684 O O . ILE A 1 92 ? -3.977 -6.150 13.209 1.00 98.88 92 ILE A O 1
ATOM 688 N N . ARG A 1 93 ? -5.505 -6.938 11.768 1.00 98.88 93 ARG A N 1
ATOM 689 C CA . ARG A 1 93 ? -4.598 -7.835 11.041 1.00 98.88 93 ARG A CA 1
ATOM 690 C C . ARG A 1 93 ? -4.551 -7.449 9.569 1.00 98.88 93 ARG A C 1
ATOM 692 O O . ARG A 1 93 ? -5.587 -7.287 8.939 1.00 98.88 93 ARG A O 1
ATOM 699 N N . ILE A 1 94 ? -3.345 -7.379 9.011 1.00 98.88 94 ILE A N 1
ATOM 700 C CA . ILE A 1 94 ? -3.111 -7.181 7.580 1.00 98.88 94 ILE A CA 1
ATOM 701 C C . ILE A 1 94 ? -2.331 -8.366 7.011 1.00 98.88 94 ILE A C 1
ATOM 703 O O . ILE A 1 94 ? -1.250 -8.711 7.504 1.00 98.88 94 ILE A O 1
ATOM 707 N N . ILE A 1 95 ? -2.850 -8.966 5.939 1.00 98.81 95 ILE A N 1
ATOM 708 C CA . ILE A 1 95 ? -2.177 -10.012 5.163 1.00 98.81 95 ILE A CA 1
ATOM 709 C C . ILE A 1 95 ? -1.885 -9.474 3.764 1.00 98.81 95 ILE A C 1
ATOM 711 O O . ILE A 1 95 ? -2.782 -9.265 2.954 1.00 98.81 95 ILE A O 1
ATOM 715 N N . SER A 1 96 ? -0.606 -9.270 3.459 1.00 98.62 96 SER A N 1
ATOM 716 C CA . SER A 1 96 ? -0.165 -8.777 2.156 1.00 98.62 96 SER A CA 1
ATOM 717 C C . SER A 1 96 ? 0.326 -9.904 1.261 1.00 98.62 96 SER A C 1
ATOM 719 O O . SER A 1 96 ? 1.183 -10.696 1.665 1.00 98.62 96 SER A O 1
ATOM 721 N N . ARG A 1 97 ? -0.133 -9.916 0.007 1.00 98.62 97 ARG A N 1
ATOM 722 C CA . ARG A 1 97 ? 0.475 -10.747 -1.041 1.00 98.62 97 ARG A CA 1
ATOM 723 C C . ARG A 1 97 ? 1.666 -10.065 -1.705 1.00 98.62 97 ARG A C 1
ATOM 725 O O . ARG A 1 97 ? 2.437 -10.757 -2.356 1.00 98.62 97 ARG A O 1
ATOM 732 N N . LEU A 1 98 ? 1.877 -8.757 -1.506 1.00 98.12 98 LEU A N 1
ATOM 733 C CA . LEU A 1 98 ? 2.865 -7.939 -2.220 1.00 98.12 98 LEU A CA 1
ATOM 734 C C . LEU A 1 98 ? 4.242 -7.896 -1.517 1.00 98.12 98 LEU A C 1
ATOM 736 O O . LEU A 1 98 ? 4.406 -7.164 -0.533 1.00 98.12 98 LEU A O 1
ATOM 740 N N . PRO A 1 99 ? 5.286 -8.571 -2.045 1.00 97.38 99 PRO A N 1
ATOM 741 C CA . PRO A 1 99 ? 6.614 -8.632 -1.449 1.00 97.38 99 PRO A CA 1
ATOM 742 C C . PRO A 1 99 ? 7.465 -7.438 -1.877 1.00 97.38 99 PRO A C 1
ATOM 744 O O . PRO A 1 99 ? 8.477 -7.600 -2.562 1.00 97.38 99 PRO A O 1
ATOM 747 N N . THR A 1 100 ? 7.063 -6.222 -1.512 1.00 96.00 100 THR A N 1
ATOM 748 C CA . THR A 1 100 ? 7.838 -5.008 -1.808 1.00 96.00 100 THR A CA 1
ATOM 749 C C . THR A 1 100 ? 8.151 -4.226 -0.536 1.00 96.00 100 THR A C 1
ATOM 751 O O . THR A 1 100 ? 7.355 -4.263 0.400 1.00 96.00 100 THR A O 1
ATOM 754 N N . PRO A 1 101 ? 9.290 -3.511 -0.474 1.00 95.62 101 PRO A N 1
ATOM 755 C CA . PRO A 1 101 ? 9.603 -2.668 0.675 1.00 95.62 101 PRO A CA 1
ATOM 756 C C . PRO A 1 101 ? 8.517 -1.628 0.979 1.00 95.62 101 PRO A C 1
ATOM 758 O O . PRO A 1 101 ? 8.150 -1.502 2.136 1.00 95.62 101 PRO A O 1
ATOM 761 N N . GLY A 1 102 ? 7.955 -0.960 -0.037 1.00 96.06 102 GLY A N 1
ATOM 762 C CA . GLY A 1 102 ? 6.945 0.090 0.157 1.00 96.06 102 GLY A CA 1
ATOM 763 C C . GLY A 1 102 ? 5.657 -0.395 0.812 1.00 96.06 102 GLY A C 1
ATOM 764 O O . GLY A 1 102 ? 5.228 0.178 1.808 1.00 96.06 102 GLY A O 1
ATOM 765 N N . SER A 1 103 ? 5.077 -1.494 0.316 1.00 97.81 103 SER A N 1
ATOM 766 C CA . SER A 1 103 ? 3.886 -2.081 0.947 1.00 97.81 103 SER A CA 1
ATOM 767 C C . SER A 1 103 ? 4.191 -2.624 2.342 1.00 97.81 103 SER A C 1
ATOM 769 O O . SER A 1 103 ? 3.429 -2.399 3.275 1.00 97.81 103 SER A O 1
ATOM 771 N N . LYS A 1 104 ? 5.340 -3.295 2.508 1.00 98.31 104 LYS A N 1
ATOM 772 C CA . LYS A 1 104 ? 5.784 -3.815 3.806 1.00 98.31 104 LYS A CA 1
ATOM 773 C C . LYS A 1 104 ? 5.922 -2.698 4.840 1.00 98.31 104 LYS A C 1
ATOM 775 O O . LYS A 1 104 ? 5.405 -2.845 5.938 1.00 98.31 104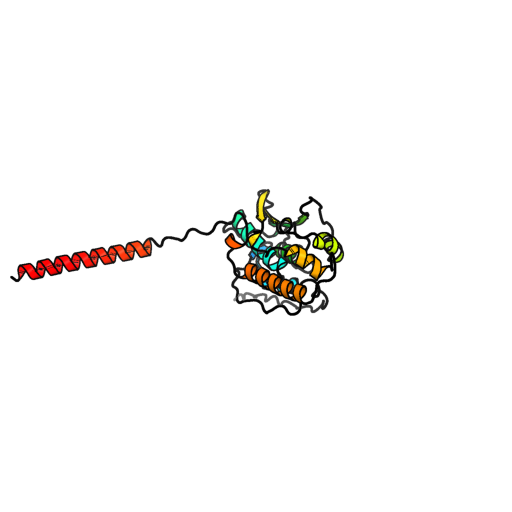 LYS A O 1
ATOM 780 N N . ASP A 1 105 ? 6.641 -1.628 4.510 1.00 98.31 105 ASP A N 1
ATOM 781 C CA . ASP A 1 105 ? 6.889 -0.512 5.426 1.00 98.31 105 ASP A CA 1
ATOM 782 C C . ASP A 1 105 ? 5.580 0.202 5.787 1.00 98.31 105 ASP A C 1
ATOM 784 O O . ASP A 1 105 ? 5.361 0.476 6.961 1.00 98.31 105 ASP A O 1
ATOM 788 N N . CYS A 1 106 ? 4.676 0.403 4.821 1.00 98.75 106 CYS A N 1
ATOM 789 C CA . CYS A 1 106 ? 3.344 0.960 5.068 1.00 98.75 106 CYS A CA 1
ATOM 790 C C . CYS A 1 106 ? 2.530 0.116 6.059 1.00 98.75 106 CYS A C 1
ATOM 792 O O . CYS A 1 106 ? 2.106 0.621 7.098 1.00 98.75 106 CYS A O 1
ATOM 794 N N . PHE A 1 107 ? 2.371 -1.185 5.801 1.00 98.81 107 PHE A N 1
ATOM 795 C CA . PHE A 1 107 ? 1.591 -2.049 6.691 1.00 98.81 107 PHE A CA 1
ATOM 796 C C . PHE A 1 107 ? 2.237 -2.216 8.065 1.00 98.81 107 PHE A C 1
ATOM 798 O O . PHE A 1 107 ? 1.537 -2.268 9.075 1.00 98.81 107 PHE A O 1
ATOM 805 N N . GLN A 1 108 ? 3.568 -2.258 8.133 1.00 98.62 108 GLN A N 1
ATOM 806 C CA . GLN A 1 108 ? 4.280 -2.267 9.406 1.00 98.62 108 GLN A CA 1
ATOM 807 C C . GLN A 1 108 ? 4.098 -0.970 10.196 1.00 98.62 108 GLN A C 1
ATOM 809 O O . GLN A 1 108 ? 4.032 -1.027 11.424 1.00 98.62 108 GLN A O 1
ATOM 814 N N . TYR A 1 109 ? 4.002 0.168 9.509 1.00 98.69 109 TYR A N 1
ATOM 815 C CA . TYR A 1 109 ? 3.715 1.454 10.131 1.00 98.69 109 TYR A CA 1
ATOM 816 C C . TYR A 1 109 ? 2.319 1.469 10.749 1.00 98.69 109 TYR A C 1
ATOM 818 O O . TYR A 1 109 ? 2.178 1.699 11.947 1.00 98.69 109 TYR A O 1
ATOM 826 N N . ILE A 1 110 ? 1.304 1.114 9.959 1.00 98.81 110 ILE A N 1
ATOM 827 C CA . ILE A 1 110 ? -0.099 1.122 10.394 1.00 98.81 110 ILE A CA 1
ATOM 828 C C . ILE A 1 110 ? -0.339 0.134 11.545 1.00 98.81 110 ILE A C 1
ATOM 830 O O . ILE A 1 110 ? -0.983 0.469 12.535 1.00 98.81 110 ILE A O 1
ATOM 834 N N . THR A 1 111 ? 0.226 -1.074 11.456 1.00 98.69 111 THR A N 1
ATOM 835 C CA . THR A 1 111 ? 0.066 -2.105 12.499 1.00 98.69 111 THR A CA 1
ATOM 836 C C . THR A 1 111 ? 0.964 -1.891 13.720 1.00 98.69 111 THR A C 1
ATOM 838 O O . THR A 1 111 ? 0.865 -2.646 14.686 1.00 98.69 111 THR A O 1
ATOM 841 N N . GLY A 1 112 ? 1.876 -0.911 13.701 1.00 98.25 112 GLY A N 1
ATOM 842 C CA . GLY A 1 112 ? 2.857 -0.709 14.775 1.00 98.25 112 GLY A CA 1
ATOM 843 C C . GLY A 1 112 ? 3.911 -1.821 14.892 1.00 98.25 112 GLY A C 1
ATOM 844 O O . GLY A 1 112 ? 4.581 -1.964 15.915 1.00 98.25 112 GLY A O 1
ATOM 845 N N . THR A 1 113 ? 4.074 -2.646 13.853 1.00 97.94 113 THR A N 1
ATOM 846 C CA . THR A 1 113 ? 5.035 -3.766 13.827 1.00 97.94 113 THR A CA 1
ATOM 847 C C . THR A 1 113 ? 6.380 -3.397 13.190 1.00 97.94 113 THR A C 1
ATOM 849 O O . THR A 1 113 ? 7.290 -4.229 13.114 1.00 97.94 113 THR A O 1
ATOM 852 N N . GLY A 1 114 ? 6.518 -2.157 12.718 1.00 96.31 114 GLY A N 1
ATOM 853 C CA . GLY A 1 114 ? 7.739 -1.621 12.123 1.00 96.31 114 GLY A CA 1
ATOM 854 C C . GLY A 1 114 ? 8.875 -1.416 13.119 1.00 96.31 114 GLY A C 1
ATOM 855 O O . GLY A 1 114 ? 8.679 -1.170 14.307 1.00 96.31 114 GLY A O 1
ATOM 856 N N . GLN A 1 115 ? 10.105 -1.508 12.616 1.00 92.69 115 GLN A N 1
ATOM 857 C CA . GLN A 1 115 ? 11.293 -1.220 13.412 1.00 92.69 115 GLN A CA 1
ATOM 858 C C . GLN A 1 115 ? 11.341 0.272 13.762 1.00 92.69 115 GLN A C 1
ATOM 860 O O . GLN A 1 115 ? 11.187 1.107 12.873 1.00 92.69 115 GLN A O 1
ATOM 865 N N . GLY A 1 116 ? 11.617 0.584 15.032 1.00 93.50 116 GLY A N 1
ATOM 866 C CA . GLY A 1 116 ? 11.792 1.959 15.513 1.00 93.50 116 GLY A CA 1
ATOM 867 C C . GLY A 1 116 ? 10.493 2.743 15.705 1.00 93.50 116 GLY A C 1
ATOM 868 O O . GLY A 1 116 ? 10.556 3.955 15.882 1.00 93.50 116 GLY A O 1
ATOM 869 N N . LEU A 1 117 ? 9.338 2.075 15.646 1.00 94.62 117 LEU A N 1
ATOM 870 C CA . LEU A 1 117 ? 8.050 2.675 15.974 1.00 94.62 117 LEU A CA 1
ATOM 871 C C . LEU A 1 117 ? 7.755 2.468 17.457 1.00 94.62 117 LEU A C 1
ATOM 873 O O . LEU A 1 117 ? 7.790 1.339 17.949 1.00 94.62 117 LEU A O 1
ATOM 877 N N . GLU A 1 118 ? 7.458 3.566 18.140 1.00 94.00 118 GLU A N 1
ATOM 878 C CA . GLU A 1 118 ? 6.987 3.567 19.521 1.00 94.00 118 GLU A CA 1
ATOM 879 C C . GLU A 1 118 ? 5.459 3.568 19.498 1.00 94.00 118 GLU A C 1
ATOM 881 O O . GLU A 1 118 ? 4.844 4.507 18.993 1.00 94.00 118 GLU A O 1
ATOM 886 N N . THR A 1 119 ? 4.857 2.483 19.981 1.00 96.56 119 THR A N 1
ATOM 887 C CA . THR A 1 119 ? 3.412 2.238 19.927 1.00 96.56 119 THR A CA 1
ATOM 888 C C . THR A 1 119 ? 2.931 1.635 21.239 1.00 96.56 119 THR A C 1
ATOM 890 O O . THR A 1 119 ? 3.665 0.860 21.861 1.00 96.56 119 THR A O 1
ATOM 893 N N . ASN A 1 120 ? 1.707 1.956 21.657 1.00 97.56 120 ASN A N 1
ATOM 894 C CA . ASN A 1 120 ? 1.132 1.402 22.889 1.00 97.56 120 ASN A CA 1
ATOM 895 C C . ASN A 1 120 ? 0.655 -0.041 22.684 1.00 97.56 120 ASN A C 1
ATOM 897 O O . ASN A 1 120 ? 0.864 -0.898 23.543 1.00 97.56 120 ASN A O 1
ATOM 901 N N . THR A 1 121 ? 0.052 -0.322 21.530 1.00 98.25 121 THR A N 1
ATOM 902 C CA . THR A 1 121 ? -0.388 -1.653 21.116 1.00 98.25 121 THR A CA 1
ATOM 903 C C . THR A 1 121 ? 0.132 -1.983 19.714 1.00 98.25 121 THR A C 1
ATOM 905 O O . THR A 1 121 ? 0.791 -1.169 19.051 1.00 98.25 121 THR A O 1
ATOM 908 N N . LYS A 1 122 ? -0.049 -3.238 19.288 1.00 98.44 122 LYS A N 1
ATOM 909 C CA . LYS A 1 122 ? 0.435 -3.739 17.995 1.00 98.44 122 LYS A CA 1
ATOM 910 C C . LYS A 1 122 ? -0.590 -4.668 17.377 1.00 98.44 122 LYS A C 1
ATOM 912 O O . LYS A 1 122 ? -0.994 -5.636 18.015 1.00 98.44 122 LYS A O 1
ATOM 917 N N . GLY A 1 123 ? -0.931 -4.391 16.127 1.00 98.62 123 GLY A N 1
ATOM 918 C CA . GLY A 1 123 ? -1.692 -5.304 15.289 1.00 98.62 123 GLY A CA 1
ATOM 919 C C . GLY A 1 123 ? -0.831 -6.450 14.771 1.00 98.62 123 GLY A C 1
ATOM 920 O O . GLY A 1 123 ? 0.322 -6.655 15.165 1.00 98.62 123 GLY A O 1
ATOM 921 N N . GLU A 1 124 ? -1.381 -7.185 13.814 1.00 98.75 124 GLU A N 1
ATOM 922 C CA . GLU A 1 124 ? -0.682 -8.262 13.127 1.00 98.75 124 GLU A CA 1
ATOM 923 C C . GLU A 1 124 ? -0.395 -7.893 11.672 1.00 98.75 124 GLU A C 1
ATOM 925 O O . GLU A 1 124 ? -1.297 -7.550 10.916 1.00 98.75 124 GLU A O 1
ATOM 930 N N . TYR A 1 125 ? 0.850 -8.067 11.236 1.00 98.69 125 TYR A N 1
ATOM 931 C CA . TYR A 1 125 ? 1.203 -8.005 9.822 1.00 98.69 125 TYR A CA 1
ATOM 932 C C . TYR A 1 125 ? 1.813 -9.326 9.357 1.00 98.69 125 TYR A C 1
ATOM 934 O O . TYR A 1 125 ? 2.775 -9.834 9.942 1.00 98.69 125 TYR A O 1
ATOM 942 N N . LYS A 1 126 ? 1.254 -9.884 8.282 1.00 98.62 126 LYS A N 1
ATOM 943 C CA . LYS A 1 126 ? 1.721 -11.113 7.636 1.00 98.62 126 LYS A CA 1
ATOM 944 C C . LYS A 1 126 ? 1.928 -10.865 6.150 1.00 98.62 126 LYS A C 1
ATOM 946 O O . LYS A 1 126 ? 1.228 -10.074 5.526 1.00 98.62 126 LYS A O 1
ATOM 951 N N . MET A 1 127 ? 2.877 -11.593 5.575 1.00 98.56 127 MET A N 1
ATOM 952 C CA . MET A 1 127 ? 3.071 -11.640 4.132 1.00 98.56 127 MET A CA 1
ATOM 953 C C . MET A 1 127 ? 2.935 -13.082 3.665 1.00 98.56 127 MET A C 1
ATOM 955 O O . MET A 1 127 ? 3.729 -13.942 4.058 1.00 98.56 127 MET A O 1
ATOM 959 N N . ILE A 1 128 ? 1.917 -13.327 2.847 1.00 98.44 128 ILE A N 1
ATOM 960 C CA . ILE A 1 128 ? 1.592 -14.634 2.278 1.00 98.44 128 ILE A CA 1
ATOM 961 C C . ILE A 1 128 ? 1.457 -14.421 0.776 1.00 98.44 128 ILE A C 1
ATOM 963 O O . ILE A 1 128 ? 0.551 -13.726 0.332 1.00 98.44 128 ILE A O 1
ATOM 967 N N . LEU A 1 129 ? 2.403 -14.951 0.002 1.00 98.06 129 LEU A N 1
ATOM 968 C CA . LEU A 1 129 ? 2.430 -14.777 -1.451 1.00 98.06 129 LEU A CA 1
ATOM 969 C C . LEU A 1 129 ? 1.220 -15.468 -2.111 1.00 98.06 129 LEU A C 1
ATOM 971 O O . LEU A 1 129 ? 0.618 -16.344 -1.490 1.00 98.06 129 LEU A O 1
ATOM 975 N N . PRO A 1 130 ? 0.889 -15.147 -3.378 1.00 97.69 130 PRO A N 1
ATOM 976 C CA . PRO A 1 130 ? -0.245 -15.766 -4.073 1.00 97.69 130 PRO A CA 1
ATOM 977 C C . PRO A 1 130 ? -0.201 -17.300 -4.148 1.00 97.69 130 PRO A C 1
ATOM 979 O O . PRO A 1 130 ? -1.242 -17.941 -4.231 1.00 97.69 130 PRO A O 1
ATOM 982 N N . ASP A 1 131 ? 0.990 -17.903 -4.084 1.00 96.12 131 ASP A N 1
ATOM 983 C CA . ASP A 1 131 ? 1.178 -19.360 -4.054 1.00 96.12 131 ASP A CA 1
ATOM 984 C C . ASP A 1 131 ? 1.029 -19.984 -2.648 1.00 96.12 131 ASP A C 1
ATOM 986 O O . ASP A 1 131 ? 1.281 -21.175 -2.465 1.00 96.12 131 ASP A O 1
ATOM 990 N N . GLY A 1 132 ? 0.645 -19.189 -1.644 1.00 97.12 132 GLY A N 1
ATOM 991 C CA . GLY A 1 132 ? 0.516 -19.598 -0.244 1.00 97.12 132 GLY A CA 1
ATOM 992 C C . GLY A 1 132 ? 1.822 -19.546 0.557 1.00 97.12 132 GLY A C 1
ATOM 993 O O . GLY A 1 132 ? 1.820 -19.850 1.753 1.00 97.12 132 GLY A O 1
ATOM 994 N N . THR A 1 133 ? 2.947 -19.152 -0.049 1.00 97.31 133 THR A N 1
ATOM 995 C CA . THR A 1 133 ? 4.233 -19.076 0.657 1.00 97.31 133 THR A CA 1
ATOM 996 C C . THR A 1 133 ? 4.216 -17.989 1.729 1.00 97.31 133 THR A C 1
ATOM 998 O O . THR A 1 133 ? 4.089 -16.802 1.431 1.00 97.31 133 THR A O 1
ATOM 1001 N N . VAL A 1 134 ? 4.454 -18.377 2.983 1.00 97.88 134 VAL A N 1
ATOM 1002 C CA . VAL A 1 134 ? 4.612 -17.442 4.105 1.00 97.88 134 VAL A CA 1
ATOM 1003 C C . VAL A 1 134 ? 6.026 -16.853 4.118 1.00 97.88 134 VAL A C 1
ATOM 1005 O O . VAL A 1 134 ? 7.020 -17.574 4.240 1.00 97.88 134 VAL A O 1
ATOM 1008 N N . VAL A 1 135 ? 6.138 -15.525 4.055 1.00 97.12 135 VAL A N 1
ATOM 1009 C CA . VAL A 1 135 ? 7.425 -14.813 4.113 1.00 97.12 135 VAL A CA 1
ATOM 1010 C C . VAL A 1 135 ? 7.740 -14.418 5.556 1.00 97.12 135 VAL A C 1
ATOM 1012 O O . VAL A 1 135 ? 7.426 -13.320 6.004 1.00 97.12 135 VAL A O 1
ATOM 1015 N N . ALA A 1 136 ? 8.405 -15.310 6.292 1.00 94.06 136 ALA A N 1
ATOM 1016 C CA . ALA A 1 136 ? 8.740 -15.074 7.702 1.00 94.06 136 ALA A CA 1
ATOM 1017 C C . ALA A 1 136 ? 9.795 -13.967 7.917 1.00 94.06 136 ALA A C 1
ATOM 1019 O O . ALA A 1 136 ? 9.736 -13.226 8.892 1.00 94.06 136 ALA A O 1
ATOM 1020 N N . ASN A 1 137 ? 10.772 -13.839 7.011 1.00 93.94 137 ASN A N 1
ATOM 1021 C CA . ASN A 1 137 ? 11.815 -12.814 7.091 1.00 93.94 137 ASN A CA 1
ATOM 1022 C C . ASN A 1 137 ? 11.695 -11.853 5.905 1.00 93.94 137 ASN A C 1
ATOM 1024 O O . ASN A 1 137 ? 12.137 -12.166 4.798 1.00 93.94 137 ASN A O 1
ATOM 1028 N N . MET A 1 138 ? 11.153 -10.665 6.175 1.00 95.25 138 MET A N 1
ATOM 1029 C CA . MET A 1 138 ? 10.826 -9.639 5.180 1.00 95.25 138 MET A CA 1
ATOM 1030 C C . MET A 1 138 ? 11.944 -8.600 4.971 1.00 95.25 138 MET A C 1
ATOM 1032 O O . MET A 1 138 ? 11.686 -7.452 4.604 1.00 95.25 138 MET A O 1
ATOM 1036 N N . THR A 1 139 ? 13.206 -8.967 5.208 1.00 93.06 139 THR A N 1
ATOM 1037 C CA . THR A 1 139 ? 14.345 -8.099 4.860 1.00 93.06 139 THR A CA 1
ATOM 1038 C C . THR A 1 139 ? 14.394 -7.831 3.353 1.00 93.06 139 THR A C 1
ATOM 1040 O O . THR A 1 139 ? 14.021 -8.683 2.545 1.00 93.06 139 THR A O 1
ATOM 1043 N N . LYS A 1 140 ? 14.942 -6.675 2.944 1.00 88.69 140 LYS A N 1
ATOM 1044 C CA . LYS A 1 140 ? 15.095 -6.306 1.519 1.00 88.69 140 LYS A CA 1
ATOM 1045 C C . LYS A 1 140 ? 15.730 -7.423 0.680 1.00 88.69 140 LYS A C 1
ATOM 1047 O O . LYS A 1 140 ? 15.271 -7.724 -0.420 1.00 88.69 140 LYS A O 1
ATOM 1052 N N . LYS A 1 141 ? 16.758 -8.084 1.226 1.00 91.88 141 LYS A N 1
ATOM 1053 C CA . LYS A 1 141 ? 17.444 -9.215 0.584 1.00 91.88 141 LYS A CA 1
ATOM 1054 C C . LYS A 1 141 ? 16.485 -10.368 0.273 1.00 91.88 141 LYS A C 1
ATOM 1056 O O . LYS A 1 141 ? 16.549 -10.922 -0.822 1.00 91.88 141 LYS A O 1
ATOM 1061 N N . ASN A 1 142 ? 15.610 -10.711 1.213 1.00 93.75 142 ASN A N 1
ATOM 1062 C CA . ASN A 1 142 ? 14.685 -11.831 1.071 1.00 93.75 142 ASN A CA 1
ATOM 1063 C C . ASN A 1 142 ? 13.488 -11.495 0.186 1.00 93.75 142 ASN A C 1
ATOM 1065 O O . ASN A 1 142 ? 13.028 -12.363 -0.550 1.00 93.75 142 ASN A O 1
ATOM 1069 N N . LEU A 1 143 ? 13.039 -10.237 0.185 1.00 95.12 143 LEU A N 1
ATOM 1070 C CA . LEU A 1 143 ? 11.972 -9.792 -0.712 1.00 95.12 143 LEU A CA 1
ATOM 1071 C C . LEU A 1 143 ? 12.420 -9.745 -2.177 1.00 95.12 143 LEU A C 1
ATOM 1073 O O . LEU A 1 143 ? 11.621 -10.014 -3.068 1.00 95.12 143 LEU A O 1
ATOM 1077 N N . LYS A 1 144 ? 13.710 -9.507 -2.452 1.00 92.31 144 LYS A N 1
ATOM 1078 C CA . LYS A 1 144 ? 14.226 -9.329 -3.819 1.00 92.31 144 LYS A CA 1
ATOM 1079 C C . LYS A 1 144 ? 13.865 -10.459 -4.789 1.00 92.31 144 LYS A C 1
ATOM 1081 O O . LYS A 1 144 ? 13.635 -10.185 -5.964 1.00 92.31 144 LYS A O 1
ATOM 1086 N N . LYS A 1 145 ? 13.865 -11.724 -4.348 1.00 93.94 145 LYS A N 1
ATOM 1087 C CA . LYS A 1 145 ? 13.527 -12.869 -5.215 1.00 93.94 145 LYS A CA 1
ATOM 1088 C C . LYS A 1 145 ? 12.035 -12.878 -5.586 1.00 93.94 145 LYS A C 1
ATOM 1090 O O . LYS A 1 145 ? 11.765 -12.821 -6.785 1.00 93.94 145 LYS A O 1
ATOM 1095 N N . PRO A 1 146 ? 11.086 -12.913 -4.631 1.00 95.38 146 PRO A N 1
ATOM 1096 C CA . PRO A 1 146 ? 9.663 -12.885 -4.961 1.00 95.38 146 PRO A CA 1
ATOM 1097 C C . PRO A 1 146 ? 9.227 -11.566 -5.627 1.00 95.38 146 PRO A C 1
ATOM 1099 O O . PRO A 1 146 ? 8.375 -11.598 -6.508 1.00 95.38 146 PRO A O 1
ATOM 1102 N N . SER A 1 147 ? 9.882 -10.423 -5.357 1.00 94.69 147 SER A N 1
ATOM 1103 C CA . SER A 1 147 ? 9.581 -9.152 -6.047 1.00 94.69 147 SER A CA 1
ATOM 1104 C C . SER A 1 147 ? 9.724 -9.201 -7.579 1.00 94.69 147 SER A C 1
ATOM 1106 O O . SER A 1 147 ? 9.188 -8.323 -8.261 1.00 94.69 147 SER A O 1
ATOM 1108 N N . LYS A 1 148 ? 10.469 -10.172 -8.132 1.00 94.62 148 LYS A N 1
ATOM 1109 C CA . LYS A 1 148 ? 10.659 -10.355 -9.586 1.00 94.62 148 LYS A CA 1
ATOM 1110 C C . LYS A 1 148 ? 9.437 -10.934 -10.295 1.00 94.62 148 LYS A C 1
ATOM 1112 O O . LYS A 1 148 ? 9.368 -10.848 -11.517 1.00 94.62 148 LYS A O 1
ATOM 1117 N N . GLN A 1 149 ? 8.551 -11.580 -9.543 1.00 95.19 149 GLN A N 1
ATOM 1118 C CA . GLN A 1 149 ? 7.364 -12.269 -10.055 1.00 95.19 149 GLN A CA 1
ATOM 1119 C C . GLN A 1 149 ? 6.085 -11.461 -9.832 1.00 95.19 149 GLN A C 1
ATOM 1121 O O . GLN A 1 149 ? 5.014 -11.927 -10.186 1.00 95.19 149 GLN A O 1
ATOM 1126 N N . VAL A 1 150 ? 6.204 -10.258 -9.258 1.00 96.88 150 VAL A N 1
ATOM 1127 C CA . VAL A 1 150 ? 5.067 -9.375 -8.994 1.00 96.88 150 VAL A CA 1
ATOM 1128 C C . VAL A 1 150 ? 4.287 -9.118 -10.282 1.00 96.88 150 VAL A C 1
ATOM 1130 O O . VAL A 1 150 ? 4.821 -8.533 -11.224 1.00 96.88 150 VAL A O 1
ATOM 1133 N N . SER A 1 151 ? 3.029 -9.536 -10.252 1.00 97.44 151 SER A N 1
ATOM 1134 C CA . SER A 1 151 ? 1.955 -9.288 -11.213 1.00 97.44 151 SER A CA 1
ATOM 1135 C C . SER A 1 151 ? 0.761 -8.660 -10.482 1.00 97.44 151 SER A C 1
ATOM 1137 O O . SER A 1 151 ? 0.845 -8.388 -9.280 1.00 97.44 151 SER A O 1
ATOM 1139 N N . ILE A 1 152 ? -0.363 -8.470 -11.177 1.00 97.12 152 ILE A N 1
ATOM 1140 C CA . ILE A 1 152 ? -1.604 -7.962 -10.579 1.00 97.12 152 ILE A CA 1
ATOM 1141 C C . ILE A 1 152 ? -2.086 -8.805 -9.385 1.00 97.12 152 ILE A C 1
ATOM 1143 O O . ILE A 1 152 ? -2.531 -8.249 -8.388 1.00 97.12 152 ILE A O 1
ATOM 1147 N N . ASP A 1 153 ? -1.878 -10.125 -9.399 1.00 97.31 153 ASP A N 1
ATOM 1148 C CA . ASP A 1 153 ? -2.289 -11.025 -8.307 1.00 97.31 153 ASP A CA 1
ATOM 1149 C C . ASP A 1 153 ? -1.595 -10.760 -6.969 1.00 97.31 153 ASP A C 1
ATOM 1151 O O . ASP A 1 153 ? -2.059 -11.201 -5.918 1.00 97.31 153 ASP A O 1
ATOM 1155 N N . TYR A 1 154 ? -0.477 -10.035 -6.991 1.00 98.44 154 TYR A N 1
ATOM 1156 C CA . TYR A 1 154 ? 0.227 -9.635 -5.781 1.00 98.44 154 TYR A CA 1
ATOM 1157 C C . TYR A 1 154 ? -0.396 -8.394 -5.126 1.00 98.44 154 TYR A C 1
ATOM 1159 O O . TYR A 1 154 ? -0.142 -8.159 -3.948 1.00 98.44 154 TYR A O 1
ATOM 1167 N N . PHE A 1 155 ? -1.204 -7.611 -5.849 1.00 98.50 155 PHE A N 1
ATOM 1168 C CA . PHE A 1 155 ? -1.878 -6.401 -5.358 1.00 98.50 155 PHE A CA 1
ATOM 1169 C C . PHE A 1 155 ? -3.241 -6.732 -4.736 1.00 98.50 155 PHE A C 1
ATOM 1171 O O . PHE A 1 155 ? -4.274 -6.166 -5.089 1.00 98.50 155 PHE A O 1
ATOM 1178 N N . LYS A 1 156 ? -3.208 -7.690 -3.810 1.00 98.56 156 LYS A N 1
ATOM 1179 C CA . LYS A 1 156 ? -4.345 -8.193 -3.045 1.00 98.56 156 LYS A CA 1
ATOM 1180 C C . LYS A 1 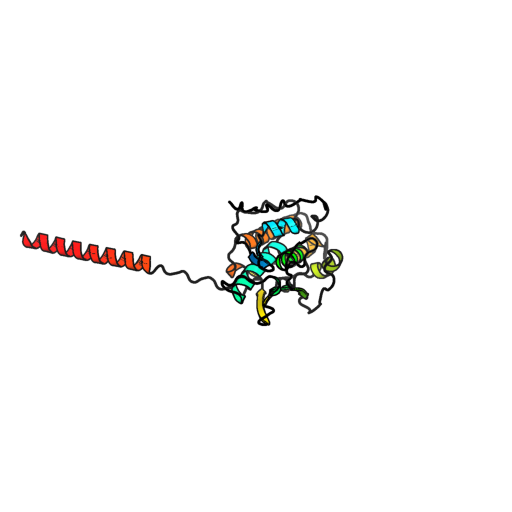156 ? -3.957 -8.227 -1.567 1.00 98.56 156 LYS A C 1
ATOM 1182 O O . LYS A 1 156 ? -2.874 -8.719 -1.208 1.00 98.56 156 LYS A O 1
ATOM 1187 N N . PHE A 1 157 ? -4.818 -7.693 -0.714 1.00 98.62 157 PHE A N 1
ATOM 1188 C CA . PHE A 1 157 ? -4.544 -7.509 0.708 1.00 98.62 157 PHE A CA 1
ATOM 1189 C C . PHE A 1 157 ? -5.771 -7.896 1.516 1.00 98.62 157 PHE A C 1
ATOM 1191 O O . PHE A 1 157 ? -6.856 -7.423 1.211 1.00 98.62 157 PHE A O 1
ATOM 1198 N N . ASP A 1 158 ? -5.604 -8.700 2.559 1.00 98.69 158 ASP A N 1
ATOM 1199 C CA . ASP A 1 158 ? -6.691 -8.931 3.508 1.00 98.69 158 ASP A CA 1
ATOM 1200 C C . ASP A 1 158 ? -6.515 -7.973 4.677 1.00 98.69 158 ASP A C 1
ATOM 1202 O O . ASP A 1 158 ? -5.481 -8.000 5.355 1.00 98.69 158 ASP A O 1
ATOM 1206 N N . ILE A 1 159 ? -7.520 -7.136 4.903 1.00 98.75 159 ILE A N 1
ATOM 1207 C CA . ILE A 1 159 ? -7.677 -6.389 6.146 1.00 98.75 159 ILE A CA 1
ATOM 1208 C C . ILE A 1 159 ? -8.649 -7.200 6.999 1.00 98.75 159 ILE A C 1
ATOM 1210 O O . ILE A 1 159 ? -9.659 -7.688 6.488 1.00 98.75 159 ILE A O 1
ATOM 1214 N N . CYS A 1 160 ? -8.324 -7.437 8.265 1.00 98.75 160 CYS A N 1
ATOM 1215 C CA . CYS A 1 160 ? -9.152 -8.251 9.150 1.00 98.75 160 CYS A CA 1
ATOM 1216 C C . CYS A 1 160 ? -9.304 -7.604 10.523 1.00 98.75 160 CYS A C 1
ATOM 1218 O O . CYS A 1 160 ? -8.329 -7.087 11.076 1.00 98.75 160 CYS A O 1
ATOM 1220 N N . ARG A 1 161 ? -10.497 -7.759 11.100 1.00 98.69 161 ARG A N 1
ATOM 1221 C CA . ARG A 1 161 ? -10.783 -7.509 12.513 1.00 98.69 161 ARG A CA 1
ATOM 1222 C C . ARG A 1 161 ? -10.550 -8.793 13.300 1.00 98.69 161 ARG A C 1
ATOM 1224 O O . ARG A 1 161 ? -11.198 -9.813 13.058 1.00 98.69 161 ARG A O 1
ATOM 1231 N N . ILE A 1 162 ? -9.580 -8.783 14.210 1.00 98.62 162 ILE A N 1
ATOM 1232 C CA . ILE A 1 162 ? -9.136 -9.992 14.919 1.00 98.62 162 ILE A CA 1
ATOM 1233 C C . ILE A 1 162 ? -10.232 -10.515 15.854 1.00 98.62 162 ILE A C 1
ATOM 1235 O O . ILE A 1 162 ? -10.459 -11.725 15.908 1.00 98.62 162 ILE A O 1
ATOM 1239 N N . SER A 1 163 ? -10.910 -9.615 16.560 1.00 98.31 163 SER A N 1
ATOM 1240 C CA . SER A 1 163 ? -11.910 -9.901 17.587 1.00 98.31 163 SER A CA 1
ATOM 1241 C C . SER A 1 163 ? -13.173 -10.565 17.040 1.00 98.31 163 SER A C 1
ATOM 1243 O O . SER A 1 163 ? -13.729 -11.443 17.701 1.00 98.31 163 SER A O 1
ATOM 1245 N N . THR A 1 164 ? -13.605 -10.187 15.834 1.00 97.88 164 THR A N 1
ATOM 1246 C CA . THR A 1 164 ? -14.796 -10.747 15.172 1.00 97.88 164 THR A CA 1
ATOM 1247 C C . THR A 1 164 ? -14.448 -11.844 14.168 1.00 97.88 164 THR A C 1
ATOM 1249 O O . THR A 1 164 ? -15.278 -12.705 13.881 1.00 97.88 164 THR A O 1
ATOM 1252 N N . GLY A 1 165 ? -13.217 -11.845 13.650 1.00 97.81 165 GLY A N 1
ATOM 1253 C CA . GLY A 1 165 ? -12.796 -12.712 12.552 1.00 97.81 165 GLY A CA 1
ATOM 1254 C C . GLY A 1 165 ? -13.258 -12.229 11.174 1.00 97.81 165 GLY A C 1
ATOM 1255 O O . GLY A 1 165 ? -13.015 -12.926 10.189 1.00 97.81 165 GLY A O 1
ATOM 1256 N N . GLU A 1 166 ? -13.902 -11.062 11.086 1.00 98.25 166 GLU A N 1
ATOM 1257 C CA . GLU A 1 166 ? -14.282 -10.447 9.815 1.00 98.25 166 GLU A CA 1
ATOM 1258 C C . GLU A 1 166 ? -13.042 -10.064 9.011 1.00 98.25 166 GLU A C 1
ATOM 1260 O O . GLU A 1 166 ? -12.016 -9.640 9.553 1.00 98.25 166 GLU A O 1
ATOM 1265 N N . SER A 1 167 ? -13.135 -10.215 7.695 1.00 98.00 167 SER A N 1
ATOM 1266 C CA . SER A 1 167 ? -12.061 -9.854 6.788 1.00 98.00 167 SER A CA 1
ATOM 1267 C C . SER A 1 167 ? -12.614 -9.394 5.454 1.00 98.00 167 SER A C 1
ATOM 1269 O O . SER A 1 167 ? -13.574 -9.965 4.940 1.00 98.00 167 SER A O 1
ATOM 1271 N N . PHE A 1 168 ? -11.959 -8.386 4.893 1.00 97.94 168 PHE A N 1
ATOM 1272 C CA . PHE A 1 168 ? -12.228 -7.858 3.570 1.00 97.94 168 PHE A CA 1
ATOM 1273 C C . PHE A 1 168 ? -10.955 -7.968 2.723 1.00 97.94 168 PHE A C 1
ATOM 1275 O O . PHE A 1 168 ? -9.895 -7.477 3.125 1.00 97.94 168 PHE A O 1
ATOM 1282 N N . GLU A 1 169 ? -11.054 -8.637 1.570 1.00 98.31 169 GLU A N 1
ATOM 1283 C CA . GLU A 1 169 ? -9.975 -8.671 0.580 1.00 98.31 169 GLU A CA 1
ATOM 1284 C C . GLU A 1 169 ? -10.077 -7.424 -0.299 1.00 98.31 169 GLU A C 1
ATOM 1286 O O . GLU A 1 169 ? -11.032 -7.241 -1.049 1.00 98.31 169 GLU A O 1
ATOM 1291 N N . VAL A 1 170 ? -9.058 -6.577 -0.230 1.00 98.19 170 VAL A N 1
ATOM 1292 C CA . VAL A 1 170 ? -8.894 -5.425 -1.105 1.00 98.19 170 VAL A CA 1
ATOM 1293 C C . VAL A 1 170 ? -8.022 -5.846 -2.283 1.00 98.19 170 VAL A C 1
ATOM 1295 O O . VAL A 1 170 ? -6.817 -6.074 -2.124 1.00 98.19 170 VAL A O 1
ATOM 1298 N N . ALA A 1 171 ? -8.623 -5.947 -3.466 1.00 98.38 171 ALA A N 1
ATOM 1299 C CA . ALA A 1 171 ? -7.939 -6.288 -4.710 1.00 98.38 171 ALA A CA 1
ATOM 1300 C C . ALA A 1 171 ? -7.866 -5.066 -5.631 1.00 98.38 171 ALA A C 1
ATOM 1302 O O . ALA A 1 171 ? -8.872 -4.398 -5.859 1.00 98.38 171 ALA A O 1
ATOM 1303 N N . VAL A 1 172 ? -6.679 -4.753 -6.157 1.00 98.50 172 VAL A N 1
ATOM 1304 C CA . VAL A 1 172 ? -6.520 -3.661 -7.129 1.00 98.50 172 VAL A CA 1
ATOM 1305 C C . VAL A 1 172 ? -7.052 -4.091 -8.494 1.00 98.50 172 VAL A C 1
ATOM 1307 O O . VAL A 1 172 ? -6.682 -5.150 -9.002 1.00 98.50 172 VAL A O 1
ATOM 1310 N N . LYS A 1 173 ? -7.843 -3.216 -9.118 1.00 98.19 173 LYS A N 1
ATOM 1311 C CA . LYS A 1 173 ? -8.346 -3.372 -10.485 1.00 98.19 173 LYS A CA 1
ATOM 1312 C C . LYS A 1 173 ? -7.204 -3.470 -11.488 1.00 98.19 173 LYS A C 1
ATOM 1314 O O . LYS A 1 173 ? -6.293 -2.641 -11.491 1.00 98.19 173 LYS A O 1
ATOM 1319 N N . GLU A 1 174 ? -7.285 -4.426 -12.409 1.00 96.50 174 GLU A N 1
ATOM 1320 C CA . GLU A 1 174 ? -6.272 -4.608 -13.459 1.00 96.50 174 GLU A CA 1
ATOM 1321 C C . GLU A 1 174 ? -6.058 -3.324 -14.276 1.00 96.50 174 GLU A C 1
ATOM 1323 O O . GLU A 1 174 ? -4.921 -2.953 -14.557 1.00 96.50 174 GLU A O 1
ATOM 1328 N N . GLN A 1 175 ? -7.134 -2.570 -14.534 1.00 95.31 175 GLN A N 1
ATOM 1329 C CA . GLN A 1 175 ? -7.118 -1.331 -15.321 1.00 95.31 175 GLN A CA 1
ATOM 1330 C C . GLN A 1 175 ? -6.364 -0.177 -14.641 1.00 95.31 175 GLN A C 1
ATOM 1332 O O . GLN A 1 175 ? -6.218 0.895 -15.234 1.00 95.31 175 GLN A O 1
ATOM 1337 N N . VAL A 1 176 ? -5.916 -0.343 -13.391 1.00 97.56 176 VAL A N 1
ATOM 1338 C CA . VAL A 1 176 ? -5.001 0.598 -12.725 1.00 97.56 176 VAL A CA 1
ATOM 1339 C C . VAL A 1 176 ? -3.617 0.562 -13.369 1.00 97.56 176 VAL A C 1
ATOM 1341 O O . VAL A 1 176 ? -2.948 1.595 -13.426 1.00 97.56 176 VAL A O 1
ATOM 1344 N N . PHE A 1 177 ? -3.201 -0.594 -13.887 1.00 97.94 177 PHE A N 1
ATOM 1345 C CA . PHE A 1 177 ? -1.891 -0.791 -14.491 1.00 97.94 177 PHE A CA 1
ATOM 1346 C C . PHE A 1 177 ? -1.991 -0.766 -16.023 1.00 97.94 177 PHE A C 1
ATOM 1348 O O . PHE A 1 177 ? -2.862 -1.425 -16.584 1.00 97.94 177 PHE A O 1
ATOM 1355 N N . PRO A 1 178 ? -1.093 -0.050 -16.723 1.00 97.44 178 PRO A N 1
ATOM 1356 C CA . PRO A 1 178 ? -0.978 -0.156 -18.171 1.00 97.44 178 PRO A CA 1
ATOM 1357 C C . PRO A 1 178 ? -0.606 -1.575 -18.616 1.00 97.44 178 PRO A C 1
ATOM 1359 O O . PRO A 1 178 ? 0.125 -2.291 -17.919 1.00 97.44 178 PRO A O 1
ATOM 1362 N N . ASP A 1 179 ? -1.039 -1.948 -19.818 1.00 96.94 179 ASP A N 1
ATOM 1363 C CA . ASP A 1 179 ? -0.675 -3.222 -20.436 1.00 96.94 179 ASP A CA 1
ATOM 1364 C C . ASP A 1 179 ? 0.848 -3.409 -20.468 1.00 96.94 179 ASP A C 1
ATOM 1366 O O . ASP A 1 179 ? 1.614 -2.520 -20.844 1.00 96.94 179 ASP A O 1
ATOM 1370 N N . GLY A 1 180 ? 1.312 -4.591 -20.058 1.00 97.06 180 GLY A N 1
ATOM 1371 C CA . GLY A 1 180 ? 2.740 -4.921 -20.040 1.00 97.06 180 GLY A CA 1
ATOM 1372 C C . GLY A 1 180 ? 3.554 -4.257 -18.920 1.00 97.06 180 GLY A C 1
ATOM 1373 O O . GLY A 1 180 ? 4.758 -4.520 -18.827 1.00 97.06 180 GLY A O 1
ATOM 1374 N N . TYR A 1 181 ? 2.936 -3.476 -18.023 1.00 97.88 181 TYR A N 1
ATOM 1375 C CA . TYR A 1 181 ? 3.635 -2.784 -16.931 1.00 97.88 181 TYR A CA 1
ATOM 1376 C C . TYR A 1 181 ? 4.514 -3.716 -16.085 1.00 97.88 181 TYR A C 1
ATOM 1378 O O . TYR A 1 181 ? 5.654 -3.378 -15.763 1.00 97.88 181 TYR A O 1
ATOM 1386 N N . PHE A 1 182 ? 4.021 -4.905 -15.724 1.00 97.50 182 PHE A N 1
ATOM 1387 C CA . PHE A 1 182 ? 4.766 -5.837 -14.871 1.00 97.50 182 PHE A CA 1
ATOM 1388 C C . PHE A 1 182 ? 5.996 -6.432 -15.566 1.00 97.50 182 PHE A C 1
ATOM 1390 O O . PHE A 1 182 ? 7.053 -6.549 -14.939 1.00 97.50 182 PHE A O 1
ATOM 1397 N N . GLU A 1 183 ? 5.902 -6.732 -16.863 1.00 97.50 183 GLU A N 1
ATOM 1398 C CA . GLU A 1 183 ? 7.051 -7.189 -17.653 1.00 97.50 183 GLU A CA 1
ATOM 1399 C C . GLU A 1 183 ? 8.075 -6.066 -17.829 1.00 97.50 183 GLU A C 1
ATOM 1401 O O . GLU A 1 183 ? 9.273 -6.269 -17.613 1.00 97.50 183 GLU A O 1
ATOM 1406 N N . LEU A 1 184 ? 7.609 -4.843 -18.098 1.00 97.56 184 LEU A N 1
ATOM 1407 C CA . LEU A 1 184 ? 8.471 -3.669 -18.184 1.00 97.56 184 LEU A CA 1
ATOM 1408 C C . LEU A 1 184 ? 9.169 -3.377 -16.846 1.00 97.56 184 LEU A C 1
ATOM 1410 O O . LEU A 1 184 ? 10.387 -3.183 -16.801 1.00 97.56 184 LEU A O 1
ATOM 1414 N N . ARG A 1 185 ? 8.433 -3.433 -15.729 1.00 96.25 185 ARG A N 1
ATOM 1415 C CA . ARG A 1 185 ? 8.979 -3.319 -14.368 1.00 96.25 185 ARG A CA 1
ATOM 1416 C C . ARG A 1 185 ? 10.068 -4.354 -14.135 1.00 96.25 185 ARG A C 1
ATOM 1418 O O . ARG A 1 185 ? 11.120 -4.031 -13.578 1.00 96.25 185 ARG A O 1
ATOM 1425 N N . LYS A 1 186 ? 9.816 -5.602 -14.529 1.00 95.81 186 LYS A N 1
ATOM 1426 C CA . LYS A 1 186 ? 10.752 -6.712 -14.358 1.00 95.81 186 LYS A CA 1
ATOM 1427 C C . LYS A 1 186 ? 12.033 -6.487 -15.163 1.00 95.81 186 LYS A C 1
ATOM 1429 O O . LYS A 1 186 ? 13.128 -6.670 -14.619 1.00 95.81 186 LYS A O 1
ATOM 1434 N N . LYS A 1 187 ? 11.901 -5.987 -16.392 1.00 96.44 187 LYS A N 1
ATOM 1435 C CA . LYS A 1 187 ? 13.019 -5.593 -17.255 1.00 96.44 187 LYS A CA 1
ATOM 1436 C C . LYS A 1 187 ? 13.827 -4.440 -16.659 1.00 96.44 187 LYS A C 1
ATOM 1438 O O . LYS A 1 187 ? 15.042 -4.554 -16.516 1.00 96.44 187 LYS A O 1
ATOM 1443 N N . VAL A 1 188 ? 13.174 -3.366 -16.216 1.00 94.88 188 VAL A N 1
ATOM 1444 C CA . VAL A 1 188 ? 13.855 -2.166 -15.696 1.00 94.88 188 VAL A CA 1
ATOM 1445 C C . VAL A 1 188 ? 14.498 -2.395 -14.328 1.00 94.88 188 VAL A C 1
ATOM 1447 O O . VAL A 1 188 ? 15.646 -2.005 -14.118 1.00 94.88 188 VAL A O 1
ATOM 1450 N N . LYS A 1 189 ? 13.785 -3.018 -13.383 1.00 91.75 189 LYS A N 1
ATOM 1451 C CA . LYS A 1 189 ? 14.278 -3.190 -12.006 1.00 91.75 189 LYS A CA 1
ATOM 1452 C C . LYS A 1 189 ? 15.231 -4.377 -11.852 1.00 91.75 189 LYS A C 1
ATOM 1454 O O . LYS A 1 189 ? 16.031 -4.378 -10.916 1.00 91.75 189 LYS A O 1
ATOM 1459 N N . PHE A 1 190 ? 15.154 -5.388 -12.723 1.00 93.81 190 PHE A N 1
ATOM 1460 C CA . PHE A 1 190 ? 15.928 -6.626 -12.559 1.00 93.81 190 PHE A CA 1
ATOM 1461 C C . PHE A 1 190 ? 16.734 -7.064 -13.785 1.00 93.81 190 PHE A C 1
ATOM 1463 O O . PHE A 1 190 ? 17.504 -8.014 -13.644 1.00 93.81 190 PHE A O 1
ATOM 1470 N N . GLY A 1 191 ? 16.591 -6.407 -14.940 1.00 95.00 191 GLY A N 1
ATOM 1471 C CA . GLY A 1 191 ? 17.311 -6.765 -16.167 1.00 95.00 191 GLY A CA 1
ATOM 1472 C C . GLY A 1 191 ? 16.885 -8.115 -16.741 1.00 95.00 191 GLY A C 1
ATOM 1473 O O . GLY A 1 191 ? 17.734 -8.883 -17.183 1.00 95.00 191 GLY A O 1
ATOM 1474 N N . ILE A 1 192 ? 15.593 -8.451 -16.650 1.00 93.75 192 ILE A N 1
ATOM 1475 C CA . ILE A 1 192 ? 15.046 -9.744 -17.082 1.00 93.75 192 ILE A CA 1
ATOM 1476 C C . ILE A 1 192 ? 13.968 -9.512 -18.154 1.00 93.75 192 ILE A C 1
ATOM 1478 O O . ILE A 1 192 ? 13.044 -8.747 -17.884 1.00 93.75 192 ILE A O 1
ATOM 1482 N N . PRO A 1 193 ? 14.022 -10.198 -19.314 1.00 95.12 193 PRO A N 1
ATOM 1483 C CA . PRO A 1 193 ? 15.039 -11.185 -19.709 1.00 95.12 193 PRO 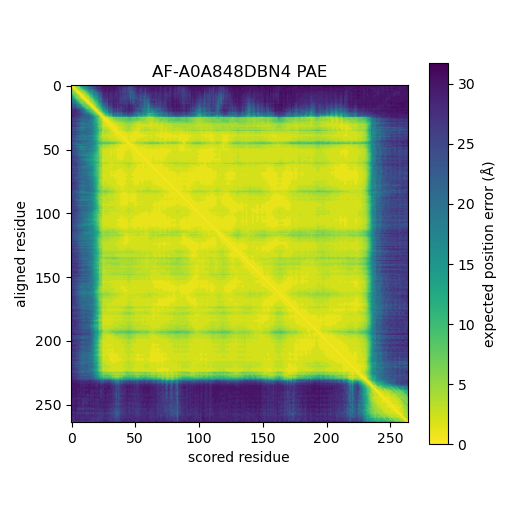A CA 1
ATOM 1484 C C . PRO A 1 193 ? 16.398 -10.564 -20.073 1.00 95.12 193 PRO A C 1
ATOM 1486 O O . PRO A 1 193 ? 17.408 -11.259 -20.061 1.00 95.12 193 PRO A O 1
ATOM 1489 N N . GLU A 1 194 ? 16.424 -9.263 -20.341 1.00 95.75 194 GLU A N 1
ATOM 1490 C CA . GLU A 1 194 ? 17.612 -8.482 -20.680 1.00 95.75 194 GLU A CA 1
ATOM 1491 C C . GLU A 1 194 ? 17.509 -7.077 -20.069 1.00 95.75 194 GLU A C 1
ATOM 1493 O O . GLU A 1 194 ? 16.470 -6.693 -19.528 1.00 95.75 194 GLU A O 1
ATOM 1498 N N . ASN A 1 195 ? 18.584 -6.292 -20.139 1.00 94.69 195 ASN A N 1
ATOM 1499 C CA . ASN A 1 195 ? 18.572 -4.925 -19.623 1.00 94.69 195 ASN A CA 1
ATOM 1500 C C . ASN A 1 195 ? 17.622 -4.031 -20.428 1.00 94.69 195 ASN A C 1
ATOM 1502 O O . ASN A 1 195 ? 17.627 -4.061 -21.654 1.00 94.69 195 ASN A O 1
ATOM 1506 N N . ALA A 1 196 ? 16.857 -3.194 -19.727 1.00 96.50 196 ALA A N 1
ATOM 1507 C CA . ALA A 1 196 ? 15.965 -2.236 -20.367 1.00 96.50 196 ALA A CA 1
ATOM 1508 C C . ALA A 1 196 ? 16.728 -1.153 -21.152 1.00 96.50 196 ALA A C 1
ATOM 1510 O O . ALA A 1 196 ? 17.747 -0.630 -20.667 1.00 96.50 196 ALA A O 1
ATOM 1511 N N . THR A 1 197 ? 16.197 -0.774 -22.317 1.00 97.12 197 THR A N 1
ATOM 1512 C CA . THR A 1 197 ? 16.665 0.380 -23.097 1.00 97.12 197 THR A CA 1
ATOM 1513 C C . THR A 1 197 ? 16.369 1.697 -22.370 1.00 97.12 197 THR A C 1
ATOM 1515 O O . THR A 1 197 ? 15.700 1.735 -21.331 1.00 97.12 197 THR A O 1
ATOM 1518 N N . SER A 1 198 ? 16.898 2.807 -22.886 1.00 96.19 198 SER A N 1
ATOM 1519 C CA . SER A 1 198 ? 16.616 4.137 -22.334 1.00 96.19 198 SER A CA 1
ATOM 1520 C C . SER A 1 198 ? 15.139 4.511 -22.479 1.00 96.19 198 SER A C 1
ATOM 1522 O O . SER A 1 198 ? 14.561 5.088 -21.560 1.00 96.19 198 SER A O 1
ATOM 1524 N N . GLU A 1 199 ? 14.521 4.130 -23.595 1.00 97.50 199 GLU A N 1
ATOM 1525 C CA . GLU A 1 199 ? 13.106 4.352 -23.899 1.00 97.50 199 GLU A CA 1
ATOM 1526 C C . GLU A 1 199 ? 12.217 3.541 -22.951 1.00 97.50 199 GLU A C 1
ATOM 1528 O O . GLU A 1 199 ? 11.283 4.085 -22.372 1.00 97.50 199 GLU A O 1
ATOM 1533 N N . GLU A 1 200 ? 12.556 2.273 -22.706 1.00 97.50 200 GLU A N 1
ATOM 1534 C CA . GLU A 1 200 ? 11.840 1.413 -21.756 1.00 97.50 200 GLU A CA 1
ATOM 1535 C C . GLU A 1 200 ? 11.934 1.942 -20.318 1.00 97.50 200 GLU A C 1
ATOM 1537 O O . GLU A 1 200 ? 10.947 1.943 -19.582 1.00 97.50 200 GLU A O 1
ATOM 1542 N N . LYS A 1 201 ? 13.102 2.452 -19.907 1.00 96.69 201 LYS A N 1
ATOM 1543 C CA . LYS A 1 201 ? 13.261 3.106 -18.598 1.00 96.69 201 LYS A CA 1
ATOM 1544 C C . LYS A 1 201 ? 12.431 4.385 -18.495 1.00 96.69 201 LYS A C 1
ATOM 1546 O O . LYS A 1 201 ? 11.866 4.645 -17.434 1.00 96.69 201 LYS A O 1
ATOM 1551 N N . ALA A 1 202 ? 12.365 5.176 -19.567 1.00 96.38 202 ALA A N 1
ATOM 1552 C CA . ALA A 1 202 ? 11.564 6.395 -19.611 1.00 96.38 202 ALA A CA 1
ATOM 1553 C C . ALA A 1 202 ? 10.060 6.087 -19.552 1.00 96.38 202 ALA A C 1
ATOM 1555 O O . ALA A 1 202 ? 9.354 6.707 -18.758 1.00 96.38 202 ALA A O 1
ATOM 1556 N N . LEU A 1 203 ? 9.601 5.090 -20.315 1.00 97.44 203 LEU A N 1
ATOM 1557 C CA . LEU A 1 203 ? 8.222 4.606 -20.282 1.00 97.44 203 LEU A CA 1
ATOM 1558 C C . LEU A 1 203 ? 7.856 4.096 -18.887 1.00 97.44 203 LEU A C 1
ATOM 1560 O O . LEU A 1 203 ? 6.897 4.572 -18.296 1.00 97.44 203 LEU A O 1
ATOM 1564 N N . PHE A 1 204 ? 8.681 3.223 -18.304 1.00 97.19 204 PHE A N 1
ATOM 1565 C CA . PHE A 1 204 ? 8.430 2.690 -16.967 1.00 97.19 204 PHE A CA 1
ATOM 1566 C C . PHE A 1 204 ? 8.345 3.783 -15.905 1.00 97.19 204 PHE A C 1
ATOM 1568 O O . PHE A 1 204 ? 7.536 3.689 -14.985 1.00 97.19 204 PHE A O 1
ATOM 1575 N N . LYS A 1 205 ? 9.187 4.815 -16.013 1.00 96.56 205 LYS A N 1
ATOM 1576 C CA . LYS A 1 205 ? 9.126 5.967 -15.117 1.00 96.56 205 LYS A CA 1
ATOM 1577 C C . LYS A 1 205 ? 7.791 6.700 -15.260 1.00 96.56 205 LYS A C 1
ATOM 1579 O O . LYS A 1 205 ? 7.155 6.952 -14.245 1.00 96.56 205 LYS A O 1
ATOM 1584 N N . SER A 1 206 ? 7.366 6.984 -16.492 1.00 97.31 206 SER A N 1
ATOM 1585 C CA . SER A 1 206 ? 6.076 7.626 -16.770 1.00 97.31 206 SER A CA 1
ATOM 1586 C C . SER A 1 2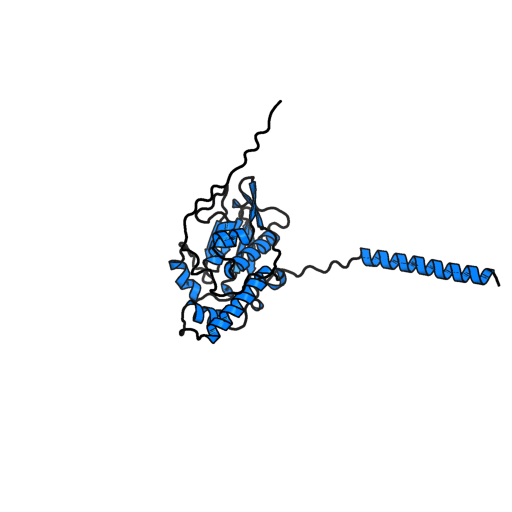06 ? 4.902 6.793 -16.248 1.00 97.31 206 SER A C 1
ATOM 1588 O O . SER A 1 206 ? 4.021 7.329 -15.583 1.00 97.31 206 SER A O 1
ATOM 1590 N N . ASP A 1 207 ? 4.899 5.482 -16.494 1.00 97.62 207 ASP A N 1
ATOM 1591 C CA . ASP A 1 207 ? 3.847 4.587 -16.005 1.00 97.62 207 ASP A CA 1
ATOM 1592 C C . ASP A 1 207 ? 3.833 4.542 -14.479 1.00 97.62 207 ASP A C 1
ATOM 1594 O O . ASP A 1 207 ? 2.782 4.650 -13.858 1.00 97.62 207 ASP A O 1
ATOM 1598 N N . TRP A 1 208 ? 5.007 4.429 -13.855 1.00 96.88 208 TRP A N 1
ATOM 1599 C CA . TRP A 1 208 ? 5.133 4.423 -12.402 1.00 96.88 208 TRP A CA 1
ATOM 1600 C C . TRP A 1 208 ? 4.622 5.724 -11.773 1.00 96.88 208 TRP A C 1
ATOM 1602 O O . TRP A 1 208 ? 3.922 5.664 -10.765 1.00 96.88 208 TRP A O 1
ATOM 1612 N N . GLU A 1 209 ? 4.934 6.880 -12.366 1.00 96.62 209 GLU A N 1
ATOM 1613 C CA . GLU A 1 209 ? 4.411 8.182 -11.935 1.00 96.62 209 GLU A CA 1
ATOM 1614 C C . GLU A 1 209 ? 2.887 8.225 -12.057 1.00 96.62 209 GLU A C 1
ATOM 1616 O O . GLU A 1 209 ? 2.208 8.548 -11.088 1.00 96.62 209 GLU A O 1
ATOM 1621 N N . ASN A 1 210 ? 2.346 7.840 -13.214 1.00 97.25 210 ASN A N 1
ATOM 1622 C CA . ASN A 1 210 ? 0.907 7.857 -13.464 1.00 97.25 210 ASN A CA 1
ATOM 1623 C C . ASN A 1 210 ? 0.146 6.932 -12.506 1.00 97.25 210 ASN A C 1
ATOM 1625 O O . ASN A 1 210 ? -0.881 7.328 -11.963 1.00 97.25 210 ASN A O 1
ATOM 1629 N N . ILE A 1 211 ? 0.662 5.727 -12.249 1.00 98.00 211 ILE A N 1
ATOM 1630 C CA . ILE A 1 211 ? 0.054 4.786 -11.302 1.00 98.00 211 ILE A CA 1
ATOM 1631 C C . ILE A 1 211 ? 0.123 5.338 -9.873 1.00 98.00 211 ILE A C 1
ATOM 1633 O O . ILE A 1 211 ? -0.875 5.292 -9.154 1.00 98.00 211 ILE A O 1
ATOM 1637 N N . ARG A 1 212 ? 1.281 5.867 -9.448 1.00 97.75 212 ARG A N 1
ATOM 1638 C CA . ARG A 1 212 ? 1.445 6.469 -8.113 1.00 97.75 212 ARG A CA 1
ATOM 1639 C C . ARG A 1 212 ? 0.422 7.579 -7.917 1.00 97.75 212 ARG A C 1
ATOM 1641 O O . ARG A 1 212 ? -0.287 7.574 -6.918 1.00 97.75 212 ARG A O 1
ATOM 1648 N N . ASP A 1 213 ? 0.349 8.495 -8.874 1.00 97.81 213 ASP A N 1
ATOM 1649 C CA . ASP A 1 213 ? -0.539 9.650 -8.822 1.00 97.81 213 ASP A CA 1
ATOM 1650 C C . ASP A 1 213 ? -2.008 9.215 -8.826 1.00 97.81 213 ASP A C 1
ATOM 1652 O O . ASP A 1 213 ? -2.813 9.780 -8.089 1.00 97.81 213 ASP A O 1
ATOM 1656 N N . ARG A 1 214 ? -2.358 8.161 -9.575 1.00 97.62 214 ARG A N 1
ATOM 1657 C CA . ARG A 1 214 ? -3.704 7.575 -9.565 1.00 97.62 214 ARG A CA 1
ATOM 1658 C C . ARG A 1 214 ? -4.091 7.067 -8.174 1.00 97.62 214 ARG A C 1
ATOM 1660 O O . ARG A 1 214 ? -5.176 7.386 -7.702 1.00 97.62 214 ARG A O 1
ATOM 1667 N N . PHE A 1 215 ? -3.194 6.372 -7.472 1.00 98.38 215 PHE A N 1
ATOM 1668 C CA . PHE A 1 215 ? -3.429 5.984 -6.073 1.00 98.38 215 PHE A CA 1
ATOM 1669 C C . PHE A 1 215 ? -3.546 7.177 -5.117 1.00 98.38 215 PHE A C 1
ATOM 1671 O O . PHE A 1 215 ? -4.142 7.040 -4.055 1.00 98.38 215 PHE A O 1
ATOM 1678 N N . LEU A 1 216 ? -2.993 8.341 -5.453 1.00 98.19 216 LEU A N 1
ATOM 1679 C CA . LEU A 1 216 ? -3.105 9.533 -4.610 1.00 98.19 216 LEU A CA 1
ATOM 1680 C C . LEU A 1 216 ? -4.374 10.344 -4.893 1.00 98.19 216 LEU A C 1
ATOM 1682 O O . LEU A 1 216 ? -4.860 11.024 -4.003 1.00 98.19 216 LEU A O 1
ATOM 1686 N N . THR A 1 217 ? -4.921 10.264 -6.107 1.00 97.69 217 THR A N 1
ATOM 1687 C CA . THR A 1 217 ? -5.934 11.225 -6.584 1.00 97.69 217 THR A CA 1
ATOM 1688 C C . THR A 1 217 ? -7.261 10.604 -7.005 1.00 97.69 217 THR A C 1
ATOM 1690 O O . THR A 1 217 ? -8.279 11.286 -6.997 1.00 97.69 217 THR A O 1
ATOM 1693 N N . SER A 1 218 ? -7.286 9.328 -7.397 1.00 97.44 218 SER A N 1
ATOM 1694 C CA . SER A 1 218 ? -8.524 8.674 -7.843 1.00 97.44 218 SER A CA 1
ATOM 1695 C C . SER A 1 218 ? -9.358 8.191 -6.659 1.00 97.44 218 SER A C 1
ATOM 1697 O O . SER A 1 218 ? -8.776 7.837 -5.633 1.00 97.44 218 SER A O 1
ATOM 1699 N N . PRO A 1 219 ? -10.693 8.123 -6.778 1.00 96.19 219 PRO A N 1
ATOM 1700 C CA . PRO A 1 219 ? -11.550 7.537 -5.749 1.00 96.19 219 PRO A CA 1
ATOM 1701 C C . PRO A 1 219 ? -11.359 6.013 -5.649 1.00 96.19 219 PRO A C 1
ATOM 1703 O O . PRO A 1 219 ? -10.966 5.363 -6.620 1.00 96.19 219 PRO A O 1
ATOM 1706 N N . ASP A 1 220 ? -11.656 5.435 -4.481 1.00 95.94 220 ASP A N 1
ATOM 1707 C CA . ASP A 1 220 ? -11.414 4.009 -4.190 1.00 95.94 220 ASP A CA 1
ATOM 1708 C C . ASP A 1 220 ? -12.126 3.067 -5.174 1.00 95.94 220 ASP A C 1
ATOM 1710 O O . ASP A 1 220 ? -11.528 2.091 -5.627 1.00 95.94 220 ASP A O 1
ATOM 1714 N N . TRP A 1 221 ? -13.353 3.393 -5.597 1.00 95.31 221 TRP A N 1
ATOM 1715 C CA . TRP A 1 221 ? -14.115 2.591 -6.562 1.00 95.31 221 TRP A CA 1
ATOM 1716 C C . TRP A 1 221 ? -13.452 2.507 -7.949 1.00 95.31 221 TRP A C 1
ATOM 1718 O O . TRP A 1 221 ? -13.732 1.586 -8.714 1.00 95.31 221 TRP A O 1
ATOM 1728 N N . GLN A 1 222 ? -12.529 3.414 -8.299 1.00 96.88 222 GLN A N 1
ATOM 1729 C CA . GLN A 1 222 ? -11.722 3.321 -9.530 1.00 96.88 222 GLN A CA 1
ATOM 1730 C C . GLN A 1 222 ? -10.446 2.489 -9.365 1.00 96.88 222 GLN A C 1
ATOM 1732 O O . GLN A 1 222 ? -9.792 2.171 -10.367 1.00 96.88 222 GLN A O 1
ATOM 1737 N N . LEU A 1 223 ? -10.063 2.193 -8.123 1.00 97.88 223 LEU A N 1
ATOM 1738 C CA . LEU A 1 223 ? -8.805 1.546 -7.764 1.00 97.88 223 LEU A CA 1
ATOM 1739 C C . LEU A 1 223 ? -9.007 0.087 -7.366 1.00 97.88 223 LEU A C 1
ATOM 1741 O O . LEU A 1 223 ? -8.175 -0.746 -7.722 1.00 97.88 223 LEU A O 1
ATOM 1745 N N . PHE A 1 224 ? -10.092 -0.220 -6.657 1.00 98.06 224 PHE A N 1
ATOM 1746 C CA . PHE A 1 224 ? -10.296 -1.516 -6.019 1.00 98.06 224 PHE A CA 1
ATOM 1747 C C . PHE A 1 224 ? -11.568 -2.217 -6.497 1.00 98.06 224 PHE A C 1
ATOM 1749 O O . PHE A 1 224 ? -12.579 -1.581 -6.806 1.00 98.06 224 PHE A O 1
ATOM 1756 N N . ASP A 1 225 ? -11.507 -3.543 -6.565 1.00 95.19 225 ASP A N 1
ATOM 1757 C CA . ASP A 1 225 ? -12.668 -4.401 -6.780 1.00 95.19 225 ASP A CA 1
ATOM 1758 C C . ASP A 1 225 ? -13.538 -4.460 -5.517 1.00 95.19 225 ASP A C 1
ATOM 1760 O O . ASP A 1 225 ? -13.036 -4.384 -4.397 1.00 95.19 225 ASP A O 1
ATOM 1764 N N . GLY A 1 226 ? -14.855 -4.585 -5.699 1.00 85.56 226 GLY A N 1
ATOM 1765 C CA . GLY A 1 226 ? -15.813 -4.678 -4.591 1.00 85.56 226 GLY A CA 1
ATOM 1766 C C . GLY A 1 226 ? -16.098 -3.364 -3.855 1.00 85.56 226 GLY A C 1
ATOM 1767 O O . GLY A 1 226 ? -16.896 -3.370 -2.926 1.00 85.56 226 GLY A O 1
ATOM 1768 N N . VAL A 1 227 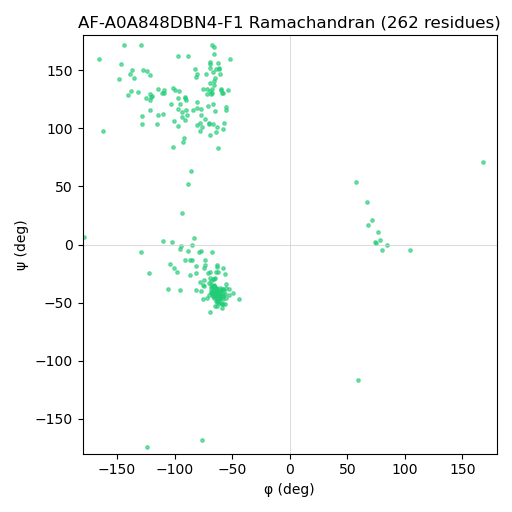? -15.491 -2.246 -4.270 1.00 89.19 227 VAL A N 1
ATOM 1769 C CA . VAL A 1 227 ? -15.840 -0.903 -3.785 1.00 89.19 227 VAL A CA 1
ATOM 1770 C C . VAL A 1 227 ? -16.786 -0.246 -4.786 1.00 89.19 227 VAL A C 1
ATOM 1772 O O . VAL A 1 227 ? -16.421 -0.033 -5.946 1.00 89.19 227 VAL A O 1
ATOM 1775 N N . GLU A 1 228 ? -18.005 0.043 -4.341 1.00 86.88 228 GLU A N 1
ATOM 1776 C CA . GLU A 1 228 ? -19.053 0.642 -5.169 1.00 86.88 228 GLU A CA 1
ATOM 1777 C C . GLU A 1 228 ? -18.864 2.158 -5.306 1.00 86.88 228 GLU A C 1
ATOM 1779 O O . GLU A 1 228 ? -18.365 2.836 -4.405 1.00 86.88 228 GLU A O 1
ATOM 1784 N N . GLU A 1 229 ? -19.238 2.689 -6.470 1.00 90.38 229 GLU A N 1
ATOM 1785 C CA . GLU A 1 229 ? -19.350 4.132 -6.662 1.00 90.38 229 GLU A CA 1
ATOM 1786 C C . GLU A 1 229 ? -20.531 4.635 -5.819 1.00 90.38 229 GLU A C 1
ATOM 1788 O O . GLU A 1 229 ? -21.607 4.038 -5.894 1.00 90.38 229 GLU A O 1
ATOM 1793 N N . PRO A 1 230 ? -20.354 5.684 -4.993 1.00 84.25 230 PRO A N 1
ATOM 1794 C CA . PRO A 1 230 ? -21.458 6.217 -4.209 1.00 84.25 230 PRO A CA 1
ATOM 1795 C C . PRO A 1 230 ? -22.572 6.684 -5.148 1.00 84.25 230 PRO A C 1
ATOM 1797 O O . PRO A 1 230 ? -22.306 7.378 -6.130 1.00 84.25 230 PRO A O 1
ATOM 1800 N N . GLU A 1 231 ? -23.816 6.313 -4.846 1.00 77.81 231 GLU A N 1
ATOM 1801 C CA . GLU A 1 231 ? -24.967 6.834 -5.578 1.00 77.81 231 GLU A CA 1
ATOM 1802 C C . GLU A 1 231 ? -24.986 8.362 -5.441 1.00 77.81 231 GLU A C 1
ATOM 1804 O O . GLU A 1 231 ? -24.864 8.891 -4.334 1.00 77.81 231 GLU A O 1
ATOM 1809 N N . GLU A 1 232 ? -25.122 9.082 -6.560 1.00 68.44 232 GLU A N 1
ATOM 1810 C CA . GLU A 1 232 ? -25.339 10.526 -6.514 1.00 68.44 232 GLU A CA 1
ATOM 1811 C C . GLU A 1 232 ? -26.570 10.787 -5.637 1.00 68.44 232 GLU A C 1
ATOM 1813 O O . GLU A 1 232 ? -27.684 10.370 -5.977 1.00 68.44 232 GLU A O 1
ATOM 1818 N N . GLU A 1 233 ? -26.384 11.468 -4.501 1.00 54.75 233 GLU A N 1
ATOM 1819 C CA . GLU A 1 233 ? -27.505 12.013 -3.745 1.00 54.75 233 GLU A CA 1
ATOM 1820 C C . GLU A 1 233 ? -28.253 12.956 -4.689 1.00 54.75 233 GLU A C 1
ATOM 1822 O O . GLU A 1 233 ? -27.857 14.099 -4.919 1.00 54.75 233 GLU A O 1
ATOM 1827 N N . ASN A 1 234 ? -29.343 12.461 -5.277 1.00 47.78 234 ASN A N 1
ATOM 1828 C CA . ASN A 1 234 ? -30.315 13.307 -5.938 1.00 47.78 234 ASN A CA 1
ATOM 1829 C C . ASN A 1 234 ? -30.782 14.298 -4.876 1.00 47.78 234 ASN A C 1
ATOM 1831 O O . ASN A 1 234 ? -31.532 13.920 -3.979 1.00 47.78 234 ASN A O 1
ATOM 1835 N N . ASP A 1 235 ? -30.311 15.540 -4.957 1.00 49.41 235 ASP A N 1
ATOM 1836 C CA . ASP A 1 235 ? -30.663 16.623 -4.050 1.00 49.41 235 ASP A CA 1
ATOM 1837 C C . ASP A 1 235 ? -32.172 16.913 -4.164 1.00 49.41 235 ASP A C 1
ATOM 1839 O O . ASP A 1 235 ? -32.647 17.785 -4.904 1.00 49.41 235 ASP A O 1
ATOM 1843 N N . VAL A 1 236 ? -32.969 16.118 -3.446 1.00 54.06 236 VAL A N 1
ATOM 1844 C CA . VAL A 1 236 ? -34.426 16.247 -3.380 1.00 54.06 236 VAL A CA 1
ATOM 1845 C C . VAL A 1 236 ? -34.789 17.603 -2.767 1.00 54.06 236 VAL A C 1
ATOM 1847 O O . VAL A 1 236 ? -35.865 18.134 -3.050 1.00 54.06 236 VAL A O 1
ATOM 1850 N N . ALA A 1 237 ? -33.887 18.209 -1.981 1.00 53.69 237 ALA A N 1
ATOM 1851 C CA . ALA A 1 237 ? -34.081 19.540 -1.422 1.00 53.69 237 ALA A CA 1
ATOM 1852 C C . ALA A 1 237 ? -33.998 20.618 -2.515 1.00 53.69 237 ALA A C 1
ATOM 1854 O O . ALA A 1 237 ? -34.889 21.470 -2.586 1.00 53.69 237 ALA A O 1
ATOM 1855 N N . GLY A 1 238 ? -33.029 20.531 -3.431 1.00 54.06 238 GLY A N 1
ATOM 1856 C CA . GLY A 1 238 ? -32.956 21.388 -4.621 1.00 54.06 238 GLY A CA 1
ATOM 1857 C C . GLY A 1 238 ? -34.207 21.282 -5.504 1.00 54.06 238 GLY A C 1
ATOM 1858 O O . GLY A 1 238 ? -34.789 22.298 -5.902 1.00 54.06 238 GLY A O 1
ATOM 1859 N N . GLY A 1 239 ? -34.695 20.056 -5.724 1.00 55.47 239 GLY A N 1
ATOM 1860 C CA . GLY A 1 239 ? -35.946 19.801 -6.444 1.00 55.47 239 GLY A CA 1
ATOM 1861 C C . GLY A 1 239 ? -37.171 20.408 -5.749 1.00 55.47 239 GLY A C 1
ATOM 1862 O O . GLY A 1 239 ? -37.956 21.122 -6.377 1.00 55.47 239 GLY A O 1
ATOM 1863 N N . ALA A 1 240 ? -37.328 20.188 -4.442 1.00 57.72 240 ALA A N 1
ATOM 1864 C CA . ALA A 1 240 ? -38.459 20.701 -3.665 1.00 57.72 240 ALA A CA 1
ATOM 1865 C C . ALA A 1 240 ? -38.490 22.240 -3.600 1.00 57.72 240 ALA A C 1
ATOM 1867 O O . ALA A 1 240 ? -39.567 22.846 -3.689 1.00 57.72 240 ALA A O 1
ATOM 1868 N N . ILE A 1 241 ? -37.324 22.887 -3.503 1.00 61.00 241 ILE A N 1
ATOM 1869 C CA . ILE A 1 241 ? -37.196 24.352 -3.545 1.00 61.00 241 ILE A CA 1
ATOM 1870 C C . ILE A 1 241 ? -37.578 24.883 -4.936 1.00 61.00 241 ILE A C 1
ATOM 1872 O O . ILE A 1 241 ? -38.337 25.847 -5.050 1.00 61.00 241 ILE A O 1
ATOM 1876 N N . PHE A 1 242 ? -37.139 24.223 -6.009 1.00 63.47 242 PHE A N 1
ATOM 1877 C CA . PHE A 1 242 ? -37.504 24.619 -7.371 1.00 63.47 242 PHE A CA 1
ATOM 1878 C C . PHE A 1 242 ? -39.011 24.462 -7.649 1.00 63.47 242 PHE A C 1
ATOM 1880 O O . PHE A 1 242 ? -39.646 25.370 -8.196 1.00 63.47 242 PHE A O 1
ATOM 1887 N N . PHE A 1 243 ? -39.619 23.355 -7.209 1.00 64.12 243 PHE A N 1
ATOM 1888 C CA . PHE A 1 243 ? -41.062 23.128 -7.350 1.00 64.12 243 PHE A CA 1
ATOM 1889 C C . PHE A 1 243 ? -41.898 24.145 -6.567 1.00 64.12 243 PHE A C 1
ATOM 1891 O O . PHE A 1 243 ? -42.907 24.635 -7.078 1.00 64.12 243 PHE A O 1
ATOM 1898 N N . SER A 1 244 ? -41.479 24.514 -5.357 1.00 65.44 244 SER A N 1
ATOM 1899 C CA . SER A 1 244 ? -42.194 25.517 -4.559 1.00 65.44 244 SER A CA 1
ATOM 1900 C C . SER A 1 244 ? -42.119 26.919 -5.180 1.00 65.44 244 SER A C 1
ATOM 1902 O O . SER A 1 244 ? -43.135 27.619 -5.211 1.00 65.44 244 SER A O 1
ATOM 1904 N N . ILE A 1 245 ? -40.990 27.298 -5.792 1.00 73.31 245 ILE A N 1
ATOM 1905 C CA . ILE A 1 245 ? -40.872 28.547 -6.569 1.00 73.31 245 ILE A CA 1
ATOM 1906 C C . ILE A 1 245 ? -41.808 28.536 -7.790 1.00 73.31 245 ILE A C 1
ATOM 1908 O O . ILE A 1 245 ? -42.511 29.521 -8.036 1.00 73.31 245 ILE A O 1
ATOM 1912 N N . LEU A 1 246 ? -41.874 27.423 -8.528 1.00 76.19 246 LEU A N 1
ATOM 1913 C CA . LEU A 1 246 ? -42.758 27.270 -9.692 1.00 76.19 246 LEU A CA 1
ATOM 1914 C C . LEU A 1 246 ? -44.242 27.403 -9.329 1.00 76.19 246 LEU A C 1
ATOM 1916 O O . LEU A 1 246 ? -44.998 28.075 -10.037 1.00 76.19 246 LEU A O 1
ATOM 1920 N N . VAL A 1 247 ? -44.664 26.806 -8.212 1.00 78.75 247 VAL A N 1
ATOM 1921 C CA . VAL A 1 247 ? -46.049 26.913 -7.728 1.00 78.75 247 VAL A CA 1
ATOM 1922 C C . VAL A 1 247 ? -46.381 28.363 -7.364 1.00 78.75 247 VAL A C 1
ATOM 1924 O O . VAL A 1 247 ? -47.409 28.879 -7.806 1.00 78.75 247 VAL A O 1
ATOM 1927 N N . ILE A 1 248 ? -45.499 29.060 -6.641 1.00 78.56 248 ILE A N 1
ATOM 1928 C CA . ILE A 1 248 ? -45.711 30.468 -6.263 1.00 78.56 248 ILE A CA 1
ATOM 1929 C C . ILE A 1 248 ? -45.791 31.368 -7.506 1.00 78.56 248 ILE A C 1
ATOM 1931 O O . ILE A 1 248 ? -46.708 32.188 -7.616 1.00 78.56 248 ILE A O 1
ATOM 1935 N N . ALA A 1 249 ? -44.888 31.190 -8.475 1.00 75.25 249 ALA A N 1
ATOM 1936 C CA . ALA A 1 249 ? -44.902 31.949 -9.726 1.00 75.25 249 ALA A CA 1
ATOM 1937 C C . ALA A 1 249 ? -46.202 31.728 -10.520 1.00 75.25 249 ALA A C 1
ATOM 1939 O O . ALA A 1 249 ? -46.782 32.679 -11.052 1.00 75.25 249 ALA A O 1
ATOM 1940 N N . SER A 1 250 ? -46.704 30.491 -10.536 1.00 76.62 250 SER A N 1
ATOM 1941 C CA . SER A 1 250 ? -47.967 30.133 -11.190 1.00 76.62 250 SER A CA 1
ATOM 1942 C C . SER A 1 250 ? -49.168 30.812 -10.522 1.00 76.62 250 SER A C 1
ATOM 1944 O O . SER A 1 250 ? -50.016 31.386 -11.208 1.00 76.62 250 SER A O 1
ATOM 1946 N N . PHE A 1 251 ? -49.220 30.831 -9.186 1.00 79.69 251 PHE A N 1
ATOM 1947 C CA . PHE A 1 251 ? -50.274 31.526 -8.436 1.00 79.69 251 PHE A CA 1
ATOM 1948 C C . PHE A 1 251 ? -50.259 33.044 -8.656 1.00 79.69 251 PHE A C 1
ATOM 1950 O O . PHE A 1 251 ? -51.322 33.659 -8.799 1.00 79.69 251 PHE A O 1
ATOM 1957 N N . LEU A 1 252 ? -49.074 33.657 -8.724 1.00 79.44 252 LEU A N 1
ATOM 1958 C CA . LEU A 1 252 ? -48.930 35.090 -8.997 1.00 79.44 252 LEU A CA 1
ATOM 1959 C C . LEU A 1 252 ? -49.393 35.447 -10.415 1.00 79.44 252 LEU A C 1
ATOM 1961 O O . LEU A 1 252 ? -50.113 36.432 -10.587 1.00 79.44 252 LEU A O 1
ATOM 1965 N N . LEU A 1 253 ? -49.056 34.626 -11.414 1.00 78.19 253 LEU A N 1
ATOM 1966 C CA . LEU A 1 253 ? -49.519 34.804 -12.794 1.00 78.19 253 LEU A CA 1
ATOM 1967 C C . LEU A 1 253 ? -51.045 34.716 -12.903 1.00 78.19 253 LEU A C 1
ATOM 1969 O O . LEU A 1 253 ? -51.667 35.600 -13.494 1.00 78.19 253 LEU A O 1
ATOM 1973 N N . VAL A 1 254 ? -51.664 33.709 -12.279 1.00 79.38 254 VAL A N 1
ATOM 1974 C CA . VAL A 1 254 ? -53.131 33.568 -12.266 1.00 79.38 254 VAL A CA 1
ATOM 1975 C C . VAL A 1 254 ? -53.791 34.756 -11.559 1.00 79.38 254 VAL A C 1
ATOM 1977 O O . VAL A 1 254 ? -54.773 35.303 -12.065 1.00 79.38 254 VAL A O 1
ATOM 1980 N N . SER A 1 255 ? -53.229 35.214 -10.439 1.00 73.19 255 SER A N 1
ATOM 1981 C CA . SER A 1 255 ? -53.749 36.366 -9.687 1.00 73.19 255 SER A CA 1
ATOM 1982 C C . SER A 1 255 ? -53.657 37.672 -10.485 1.00 73.19 255 SER A C 1
ATOM 1984 O O . SER A 1 255 ? -54.607 38.458 -10.503 1.00 73.19 255 SER A O 1
ATOM 1986 N N . LEU A 1 256 ? -52.554 37.889 -11.210 1.00 73.00 256 LEU A N 1
ATOM 1987 C CA . LEU A 1 256 ? -52.383 39.032 -12.114 1.00 73.00 256 LEU A CA 1
ATOM 1988 C C . LEU A 1 256 ? -53.376 38.988 -13.284 1.00 73.00 256 LEU A C 1
ATOM 1990 O O . LEU A 1 256 ? -53.968 40.015 -13.622 1.00 73.00 256 LEU A O 1
ATOM 1994 N N . MET A 1 257 ? -53.606 37.811 -13.872 1.00 75.88 257 MET A N 1
ATOM 1995 C CA . MET A 1 257 ? -54.595 37.636 -14.941 1.00 75.88 257 MET A CA 1
ATOM 1996 C C . MET A 1 257 ? -56.024 37.922 -14.459 1.00 75.88 257 MET A C 1
ATOM 1998 O O . MET A 1 257 ? -56.782 38.591 -15.164 1.00 75.88 257 MET A O 1
ATOM 2002 N N . TYR A 1 258 ? -56.384 37.478 -13.250 1.00 72.81 258 TYR A N 1
ATOM 2003 C CA . TYR A 1 258 ? -57.690 37.767 -12.647 1.00 72.81 258 TYR A CA 1
ATOM 2004 C C . TYR A 1 258 ? -57.864 39.250 -12.294 1.00 72.81 258 TYR A C 1
ATOM 2006 O O . TYR A 1 258 ? -58.915 39.821 -12.575 1.00 72.81 258 TYR A O 1
ATOM 2014 N N . SER A 1 259 ? -56.832 39.900 -11.745 1.00 68.81 259 SER A N 1
ATOM 2015 C CA . SER A 1 259 ? -56.881 41.332 -11.414 1.00 68.81 259 SER A CA 1
ATOM 2016 C C . SER A 1 259 ? -56.978 42.230 -12.651 1.00 68.81 259 SER A C 1
ATOM 2018 O O . SER A 1 259 ? -57.565 43.310 -12.579 1.00 68.81 259 SER A O 1
ATOM 2020 N N . LYS A 1 260 ? -56.419 41.797 -13.788 1.00 65.75 260 LYS A N 1
ATOM 2021 C CA . LYS A 1 260 ? -56.526 42.529 -15.055 1.00 65.75 260 LYS A CA 1
ATOM 2022 C C . LYS A 1 260 ? -57.920 42.391 -15.678 1.00 65.75 260 LYS A C 1
ATOM 2024 O O . LYS A 1 260 ? -58.430 43.368 -16.207 1.00 65.75 260 LYS A O 1
ATOM 2029 N N . ARG A 1 261 ? -58.557 41.220 -15.541 1.00 61.81 261 ARG A N 1
ATOM 2030 C CA . ARG A 1 261 ? -59.932 40.963 -16.009 1.00 61.81 261 ARG A CA 1
ATOM 2031 C C . ARG A 1 261 ? -61.024 41.658 -15.197 1.00 61.81 261 ARG A C 1
ATOM 2033 O O . ARG A 1 261 ? -62.097 41.870 -15.734 1.00 61.81 261 ARG A O 1
ATOM 2040 N N . SER A 1 262 ? -60.790 41.992 -13.928 1.00 57.12 262 SER A N 1
ATOM 2041 C CA . SER A 1 262 ? -61.786 42.698 -13.103 1.00 57.12 262 SER A CA 1
ATOM 2042 C C . SER A 1 262 ? -61.773 44.224 -13.269 1.00 57.12 262 SER A C 1
ATOM 2044 O O . SER A 1 262 ? -62.541 44.913 -12.599 1.00 57.12 262 SER A O 1
ATOM 2046 N N . LYS A 1 263 ? -60.879 44.754 -14.116 1.00 53.75 263 LYS A N 1
ATOM 2047 C CA . LYS A 1 263 ? -60.737 46.186 -14.428 1.00 53.75 263 LYS A CA 1
ATOM 2048 C C . LYS A 1 263 ? -61.170 46.552 -15.857 1.00 53.75 263 LYS A C 1
ATOM 2050 O O . LYS A 1 263 ? -61.034 47.716 -16.226 1.00 53.75 263 LYS A O 1
ATOM 2055 N N . GLU A 1 264 ? -61.665 45.584 -16.626 1.00 48.38 264 GLU A N 1
ATOM 2056 C CA . GLU A 1 264 ? -62.390 45.779 -17.895 1.00 48.38 264 GLU A CA 1
ATOM 2057 C C . GLU A 1 264 ? -63.895 45.640 -17.644 1.00 48.38 264 GLU A C 1
ATOM 2059 O O . GLU A 1 264 ? -64.658 46.414 -18.262 1.00 48.38 264 GLU A O 1
#

Organism: NCBI:txid2766897

Mean predicted aligned error: 10.52 Å

Nearest PDB structures (foldseek):
  4rao-assembly1_B  TM=3.541E-01  e=1.874E+00  Homo sapiens

pLDDT: mean 87.3, std 18.83, range [32.53, 98.88]

Sequence (264 aa):
MNFKVATLVIVSILALSLTIAADAHMPGAKPLPDFELTPIVINDGETEVEITIEDVGKYHGDICVCGSCAFRATQSGISQIWGDEIPARDDIRIISRLPTPGSKDCFQYITGTGQGLETNTKGEYKMILPDGTVVANMTKKNLKKPSKQVSIDYFKFDICRISTGESFEVAVKEQVFPDGYFELRKKVKFGIPENATSEEKALFKSDWENIRDRFLTSPDWQLFDGVEEPEEENDVAGGAIFFSILVIASFLLVSLMYSKRSKE

Secondary structure (DSSP, 8-state):
-----------------TT-TTTT--TTPPPPPP---PPEEEEETTEEEEE-HHHHHHHHTS--HHHHHHHHHHHHHHHHHHTTSPPBGGGEEEEE----HHHHHHHHHHTT-STT---SS--EEEEB-TTS-B-S---HHHHTTGGGG--GGGSEEEEEETTT--EEEEEB-GGGSPTTHHHHHHHHHH--SSPPPHHHHHHHHHHHHHHHHHHHHS-GGGTBTTPPPPP----HHHHHHHHHHHHHHHHHHHHHHHHHHTT-